Protein AF-A0A1V4E1G9-F1 (afdb_monomer_lite)

pLDDT: mean 79.22, std 21.11, range [25.81, 98.62]

Radius of gyration: 23.22 Å; chains: 1; bounding box: 52×41×74 Å

Sequence (294 aa):
MLVRHRCPFKFAARAEYVEELTGIRYDRAQCGKFITAYPRDDDHLRALAEELDHATAGLPGPRILSDRPYRPGSLVHYRYGAFRGVPHVSNEGVHQARLQDPDGNAVEDLRNPWFSPPPWAELPFPGAPGRPAKAPKAPRQVLLRDRYAVHDAIRHSARGGVYRAVDRQTGDEVIVKEARAHVGSWYTGLDARDGLRAEAAALAGLAGLGPGLVELFDHEDRTFLVETMVPGVTLARWVNERFAALRDFGTDCTSALIRPGRRGSCWGDAAARPHSRRDQPESPPASEAVCTVE

Secondary structure (DSSP, 8-state):
-TTTTT--EEEE-SHHHHHHHT-TTS-TTTTT-SEEE--SSHHHHHHHHHHHHHHHTT---PPPTTSEESSTT-S-EEEE--SS-EEEE-TTS-EEEEEE-TTS-EEE----SS----TTPPPSSSSPPP---------PPEEETTTEEEEEEEEE-SS-EEEEEEETTT--EEEEEEEETTTT--TTS--HHHHHHHHHHHHHHTTTTSPPEEEEEEETTEEEEEEEPPPS--HHHHHHHHHHHHHTTT------S-----PPP-EEEEPPPPP-----PPPPP-----EEE-

Structure (mmCIF, N/CA/C/O backbone):
data_AF-A0A1V4E1G9-F1
#
_entry.id   AF-A0A1V4E1G9-F1
#
loop_
_atom_site.group_PDB
_atom_site.id
_atom_site.type_symbol
_atom_site.label_atom_id
_atom_site.label_alt_id
_atom_site.label_comp_id
_atom_site.label_asym_id
_atom_site.label_entity_id
_atom_site.label_seq_id
_atom_site.pdbx_PDB_ins_code
_atom_site.Cartn_x
_atom_site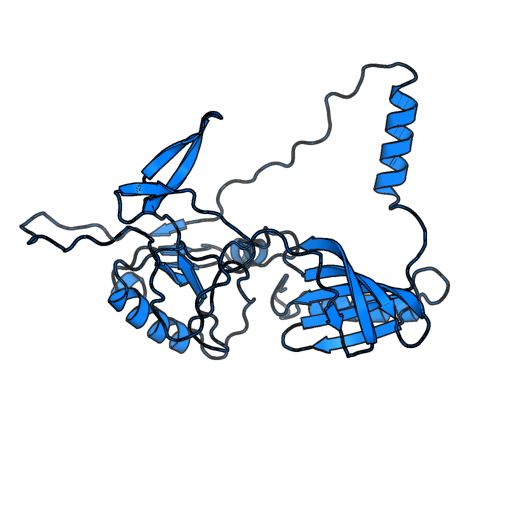.Cartn_y
_atom_site.Cartn_z
_atom_site.occupancy
_atom_site.B_iso_or_equiv
_atom_site.auth_seq_id
_atom_site.auth_comp_id
_atom_site.auth_asym_id
_atom_site.auth_atom_id
_atom_site.pdbx_PDB_model_num
ATOM 1 N N . MET A 1 1 ? 8.353 -14.711 -22.492 1.00 85.31 1 MET A N 1
ATOM 2 C CA . MET A 1 1 ? 8.099 -13.389 -23.100 1.00 85.31 1 MET A CA 1
ATOM 3 C C . MET A 1 1 ? 9.291 -12.445 -22.968 1.00 85.31 1 MET A C 1
ATOM 5 O O . MET A 1 1 ? 9.910 -12.168 -23.982 1.00 85.31 1 MET A O 1
ATOM 9 N N . LEU A 1 2 ? 9.702 -12.053 -21.755 1.00 90.69 2 LEU A N 1
ATOM 10 C CA . LEU A 1 2 ? 10.862 -11.165 -21.526 1.00 90.69 2 LEU A CA 1
ATOM 11 C C . LEU A 1 2 ? 12.152 -11.634 -22.229 1.00 90.69 2 LEU A C 1
ATOM 13 O O . LEU A 1 2 ? 12.828 -10.850 -22.887 1.00 90.69 2 LEU A O 1
ATOM 17 N N . VAL A 1 3 ? 12.426 -12.945 -22.196 1.00 92.25 3 VAL A N 1
ATOM 18 C CA . VAL A 1 3 ? 13.547 -13.568 -22.930 1.00 92.25 3 VAL A CA 1
ATOM 19 C C . VAL A 1 3 ? 13.426 -13.390 -24.451 1.00 92.25 3 VAL A C 1
ATOM 21 O O . VAL A 1 3 ? 14.412 -13.072 -25.109 1.00 92.25 3 VAL A O 1
ATOM 24 N N . ARG A 1 4 ? 12.220 -13.557 -25.017 1.00 92.50 4 ARG A N 1
ATOM 25 C CA . ARG A 1 4 ? 11.955 -13.388 -26.461 1.00 92.50 4 ARG A CA 1
ATOM 26 C C . ARG A 1 4 ? 12.229 -11.948 -26.900 1.00 92.50 4 ARG A C 1
ATOM 28 O O . ARG A 1 4 ? 12.820 -11.743 -27.953 1.00 92.50 4 ARG A O 1
ATOM 35 N N . HIS A 1 5 ? 11.858 -10.985 -26.061 1.00 89.69 5 HIS A N 1
ATOM 36 C CA . HIS A 1 5 ? 12.107 -9.554 -26.262 1.00 89.69 5 HIS A CA 1
ATOM 37 C C . HIS A 1 5 ? 13.548 -9.120 -25.958 1.00 89.69 5 HIS A C 1
ATOM 39 O O . HIS A 1 5 ? 13.906 -7.966 -26.176 1.00 89.69 5 HIS A O 1
ATOM 45 N N . ARG A 1 6 ? 14.406 -10.039 -25.482 1.00 92.69 6 ARG A N 1
ATOM 46 C CA . ARG A 1 6 ? 15.781 -9.748 -25.034 1.00 92.69 6 ARG A CA 1
ATOM 47 C C . ARG A 1 6 ? 15.832 -8.630 -23.985 1.00 92.69 6 ARG A C 1
ATOM 49 O O . ARG A 1 6 ? 16.793 -7.867 -23.929 1.00 92.69 6 ARG A O 1
ATOM 56 N N . CYS A 1 7 ? 14.798 -8.541 -23.155 1.00 89.31 7 CYS A N 1
ATOM 57 C CA . CYS A 1 7 ? 14.733 -7.601 -22.050 1.00 89.31 7 CYS A CA 1
ATOM 58 C C . CYS A 1 7 ? 15.472 -8.199 -20.844 1.00 89.31 7 CYS A C 1
ATOM 60 O O . CYS A 1 7 ? 15.154 -9.331 -20.476 1.00 89.31 7 CYS A O 1
ATOM 62 N N . PRO A 1 8 ? 16.460 -7.514 -20.240 1.00 90.38 8 PRO A N 1
ATOM 63 C CA . PRO A 1 8 ? 17.012 -7.912 -18.951 1.00 90.38 8 PRO A CA 1
ATOM 64 C C . PRO A 1 8 ? 15.928 -7.876 -17.877 1.00 90.38 8 PRO A C 1
ATOM 66 O O . PRO A 1 8 ? 15.085 -6.981 -17.868 1.00 90.38 8 PRO A O 1
ATOM 69 N N . PHE A 1 9 ? 15.958 -8.828 -16.952 1.00 89.94 9 PHE A N 1
ATOM 70 C CA . PHE A 1 9 ? 15.026 -8.851 -15.834 1.00 89.94 9 PHE A CA 1
ATOM 71 C C . PHE A 1 9 ? 15.612 -9.599 -14.641 1.00 89.94 9 PHE A C 1
ATOM 73 O O . PHE A 1 9 ? 16.495 -10.450 -14.785 1.00 89.94 9 PHE A O 1
ATOM 80 N N . LYS A 1 10 ? 15.074 -9.284 -13.467 1.00 88.81 10 LYS A N 1
ATOM 81 C CA . LYS A 1 10 ? 15.276 -10.024 -12.223 1.00 88.81 10 LYS A CA 1
ATOM 82 C C . LYS A 1 10 ? 13.935 -10.556 -11.737 1.00 88.81 10 LYS A C 1
ATOM 84 O O . LYS A 1 10 ? 12.891 -9.967 -12.021 1.00 88.81 10 LYS A O 1
ATOM 89 N N . PHE A 1 11 ? 13.957 -11.665 -11.012 1.00 92.00 11 PHE A N 1
ATOM 90 C CA . PHE A 1 11 ? 12.738 -12.248 -10.462 1.00 92.00 11 PHE A CA 1
ATOM 91 C C . PHE A 1 11 ? 12.999 -13.043 -9.184 1.00 92.00 11 PHE A C 1
ATOM 93 O O . PHE A 1 11 ? 14.121 -13.483 -8.912 1.00 92.00 11 PHE A O 1
ATOM 100 N N . ALA A 1 12 ? 11.937 -13.237 -8.410 1.00 91.06 12 ALA A N 1
ATOM 101 C CA . ALA A 1 12 ? 11.892 -14.150 -7.284 1.00 91.06 12 ALA A CA 1
ATOM 102 C C . ALA A 1 12 ? 11.909 -15.598 -7.795 1.00 91.06 12 ALA A C 1
ATOM 104 O O . ALA A 1 12 ? 10.922 -16.100 -8.327 1.00 91.06 12 ALA A O 1
ATOM 105 N N . ALA A 1 13 ? 13.043 -16.281 -7.634 1.00 90.44 13 ALA A N 1
ATOM 106 C CA . ALA A 1 13 ? 13.240 -17.624 -8.186 1.00 90.44 13 ALA A CA 1
ATOM 107 C C . ALA A 1 13 ? 12.457 -18.734 -7.458 1.00 90.44 13 ALA A C 1
ATOM 109 O O . ALA A 1 13 ? 12.421 -19.868 -7.933 1.00 90.44 13 ALA A O 1
ATOM 110 N N . ARG A 1 14 ? 11.870 -18.437 -6.291 1.00 90.81 14 ARG A N 1
ATOM 111 C CA . ARG A 1 14 ? 11.153 -19.405 -5.455 1.00 90.81 14 ARG A CA 1
ATOM 112 C C . ARG A 1 14 ? 9.897 -18.789 -4.846 1.00 90.81 14 ARG A C 1
ATOM 114 O O . ARG A 1 14 ? 9.870 -17.587 -4.582 1.00 90.81 14 ARG A O 1
ATOM 121 N N . ALA A 1 15 ? 8.892 -19.621 -4.577 1.00 87.94 15 ALA A N 1
ATOM 122 C CA . ALA A 1 15 ? 7.615 -19.184 -4.012 1.00 87.94 15 ALA A CA 1
ATOM 123 C C . ALA A 1 15 ? 7.779 -18.498 -2.646 1.00 87.94 15 ALA A C 1
ATOM 125 O O . ALA A 1 15 ? 7.120 -17.495 -2.386 1.00 87.94 15 ALA A O 1
ATOM 126 N N . GLU A 1 16 ? 8.723 -18.957 -1.820 1.00 89.56 16 GLU A N 1
ATOM 127 C CA . GLU A 1 16 ? 8.974 -18.368 -0.501 1.00 89.56 16 GLU A CA 1
ATOM 128 C C . GLU A 1 16 ? 9.470 -16.912 -0.609 1.00 89.56 16 GLU A C 1
ATOM 130 O O . GLU A 1 16 ? 9.172 -16.083 0.248 1.00 89.56 16 GLU A O 1
ATOM 135 N N . TYR A 1 17 ? 10.179 -16.567 -1.692 1.00 90.31 17 TYR A N 1
ATOM 136 C CA . TYR A 1 17 ? 10.589 -15.185 -1.956 1.00 90.31 17 TYR A CA 1
ATOM 137 C C . TYR A 1 17 ? 9.430 -14.319 -2.442 1.00 90.31 17 TYR A C 1
ATOM 139 O O . TYR A 1 17 ? 9.380 -13.141 -2.106 1.00 90.31 17 TYR A O 1
ATOM 147 N N . VAL A 1 18 ? 8.484 -14.881 -3.196 1.00 89.38 18 VAL A N 1
ATOM 148 C CA . VAL A 1 18 ? 7.259 -14.161 -3.577 1.00 89.38 18 VAL A CA 1
ATOM 149 C C . VAL A 1 18 ? 6.425 -13.849 -2.331 1.00 89.38 18 VAL A C 1
ATOM 151 O O . VAL A 1 18 ? 5.957 -12.722 -2.170 1.00 89.38 18 VAL A O 1
ATOM 154 N N . GLU A 1 19 ? 6.294 -14.807 -1.410 1.00 88.94 19 GLU A N 1
ATOM 155 C CA . GLU A 1 19 ? 5.621 -14.610 -0.119 1.00 88.94 19 GLU A CA 1
ATOM 156 C C . GLU A 1 19 ? 6.305 -13.510 0.712 1.00 88.94 19 GLU A C 1
ATOM 158 O O . GLU A 1 19 ? 5.642 -12.617 1.242 1.00 88.94 19 GLU A O 1
ATOM 163 N N . GLU A 1 20 ? 7.640 -13.507 0.773 1.00 90.75 20 GLU A N 1
ATOM 164 C CA . GLU A 1 20 ? 8.396 -12.457 1.461 1.00 90.75 20 GLU A CA 1
ATOM 165 C C . GLU A 1 20 ? 8.187 -11.077 0.816 1.00 90.75 20 GLU A C 1
ATOM 167 O O . GLU A 1 20 ? 7.859 -10.117 1.518 1.00 90.75 20 GLU A O 1
ATOM 172 N N . LEU A 1 21 ? 8.320 -10.981 -0.512 1.00 91.06 21 LEU A N 1
ATOM 173 C CA . LEU A 1 21 ? 8.180 -9.740 -1.285 1.00 91.06 21 LEU A CA 1
ATOM 174 C C . LEU A 1 21 ? 6.755 -9.180 -1.272 1.00 91.06 21 LEU A C 1
ATOM 176 O O . LEU A 1 21 ? 6.561 -7.997 -1.537 1.00 91.06 21 LEU A O 1
ATOM 180 N N . THR A 1 22 ? 5.757 -10.002 -0.963 1.00 91.69 22 THR A N 1
ATOM 181 C CA . THR A 1 22 ? 4.359 -9.578 -0.803 1.00 91.69 22 THR A CA 1
ATOM 182 C C . THR A 1 22 ? 3.947 -9.473 0.666 1.00 91.69 22 THR A C 1
ATOM 184 O O . THR A 1 22 ? 2.809 -9.115 0.966 1.00 91.69 22 THR A O 1
ATOM 187 N N . GLY A 1 23 ? 4.854 -9.742 1.609 1.00 91.88 23 GLY A N 1
ATOM 188 C CA . GLY A 1 23 ? 4.554 -9.848 3.031 1.00 91.88 23 GLY A CA 1
ATOM 189 C C . GLY A 1 23 ? 4.200 -8.519 3.708 1.00 91.88 23 GLY A C 1
ATOM 190 O O . GLY A 1 23 ? 4.747 -7.458 3.414 1.00 91.88 23 GLY A O 1
ATOM 191 N N . ILE A 1 24 ? 3.343 -8.577 4.736 1.00 92.25 24 ILE A N 1
ATOM 192 C CA . ILE A 1 24 ? 2.852 -7.393 5.475 1.00 92.25 24 ILE A CA 1
ATOM 193 C C . ILE A 1 24 ? 3.951 -6.541 6.140 1.00 92.25 24 ILE A C 1
ATOM 195 O O . ILE A 1 24 ? 3.737 -5.356 6.414 1.00 92.25 24 ILE A O 1
ATOM 199 N N . ARG A 1 25 ? 5.108 -7.148 6.437 1.00 89.19 25 ARG A N 1
ATOM 200 C CA . ARG A 1 25 ? 6.274 -6.509 7.072 1.00 89.19 25 ARG A CA 1
ATOM 201 C C . ARG A 1 25 ? 7.362 -6.123 6.070 1.00 89.19 25 ARG A C 1
ATOM 203 O O . ARG A 1 25 ? 8.361 -5.550 6.497 1.00 89.19 25 ARG A O 1
ATOM 210 N N . TYR A 1 26 ? 7.187 -6.448 4.790 1.00 91.25 26 TYR A N 1
ATOM 211 C CA . TYR A 1 26 ? 8.155 -6.087 3.769 1.00 91.25 26 TYR A CA 1
ATOM 212 C C . TYR A 1 26 ? 8.197 -4.570 3.576 1.00 91.25 26 TYR A C 1
ATOM 214 O O . TYR A 1 26 ? 7.274 -3.845 3.973 1.00 91.25 26 TYR A O 1
ATOM 222 N N . ASP A 1 27 ? 9.284 -4.081 2.982 1.00 90.25 27 ASP A N 1
ATOM 223 C CA . ASP A 1 27 ? 9.395 -2.666 2.668 1.00 90.25 27 ASP A CA 1
ATOM 224 C C . ASP A 1 27 ? 8.243 -2.251 1.745 1.00 90.25 27 ASP A C 1
ATOM 226 O O . ASP A 1 27 ? 8.052 -2.797 0.660 1.00 90.25 27 ASP A O 1
ATOM 230 N N . ARG A 1 28 ? 7.440 -1.276 2.178 1.00 91.81 28 ARG A N 1
ATOM 231 C CA . ARG A 1 28 ? 6.219 -0.895 1.453 1.00 91.81 28 ARG A CA 1
ATOM 232 C C . ARG A 1 28 ? 6.501 -0.245 0.095 1.00 91.81 28 ARG A C 1
ATOM 234 O O . ARG A 1 28 ? 5.587 -0.183 -0.719 1.00 91.81 28 ARG A O 1
ATOM 241 N N . ALA A 1 29 ? 7.715 0.267 -0.127 1.00 88.62 29 ALA A N 1
ATOM 242 C CA . ALA A 1 29 ? 8.138 0.806 -1.414 1.00 88.62 29 ALA A CA 1
ATOM 243 C C . ALA A 1 29 ? 8.686 -0.289 -2.340 1.00 88.62 29 ALA A C 1
ATOM 245 O O . ALA A 1 29 ? 8.965 0.011 -3.498 1.00 88.62 29 ALA A O 1
ATOM 246 N N . GLN A 1 30 ? 8.858 -1.524 -1.863 1.00 88.44 30 GLN A N 1
ATOM 247 C CA . GLN A 1 30 ? 9.290 -2.683 -2.651 1.00 88.44 30 GLN A CA 1
ATOM 248 C C . GLN A 1 30 ? 8.268 -3.831 -2.670 1.00 88.44 30 GLN A C 1
ATOM 250 O O . GLN A 1 30 ? 8.440 -4.793 -3.411 1.00 88.44 30 GLN A O 1
ATOM 255 N N . CYS A 1 31 ? 7.214 -3.747 -1.858 1.00 91.94 31 CYS A N 1
ATOM 256 C CA . CYS A 1 31 ? 6.191 -4.779 -1.766 1.00 91.94 31 CYS A CA 1
ATOM 257 C C . CYS A 1 31 ? 5.485 -4.996 -3.113 1.00 91.94 31 CYS A C 1
ATOM 259 O O . CYS A 1 31 ? 5.055 -4.029 -3.744 1.00 91.94 31 CYS A O 1
ATOM 261 N N . GLY A 1 32 ? 5.351 -6.259 -3.520 1.00 90.88 32 GLY A N 1
ATOM 262 C CA . GLY A 1 32 ? 4.690 -6.671 -4.762 1.00 90.88 32 GLY A CA 1
ATOM 263 C C . GLY A 1 32 ? 5.625 -6.856 -5.958 1.00 90.88 32 GLY A C 1
ATOM 264 O O . GLY A 1 32 ? 5.237 -7.495 -6.928 1.00 90.88 32 GLY A O 1
ATOM 265 N N . LYS A 1 33 ? 6.872 -6.382 -5.871 1.00 91.62 33 LYS A N 1
ATOM 266 C CA . LYS A 1 33 ? 7.856 -6.427 -6.961 1.00 91.62 33 LYS A CA 1
ATOM 267 C C . LYS A 1 33 ? 8.541 -7.788 -7.022 1.00 91.62 33 LYS A C 1
ATOM 269 O O . LYS A 1 33 ? 9.658 -7.931 -6.533 1.00 91.62 33 LYS A O 1
ATOM 274 N N . PHE A 1 34 ? 7.882 -8.814 -7.552 1.00 89.81 34 PHE A N 1
ATOM 275 C CA . PHE A 1 34 ? 8.483 -10.154 -7.647 1.00 89.81 34 PHE A CA 1
ATOM 276 C C . PHE A 1 34 ? 9.121 -10.447 -9.010 1.00 89.81 34 PHE A C 1
ATOM 278 O O . PHE A 1 34 ? 9.946 -11.355 -9.109 1.00 89.81 34 PHE A O 1
ATOM 285 N N . ILE A 1 35 ? 8.801 -9.663 -10.040 1.00 92.56 35 ILE A N 1
ATOM 286 C CA . ILE A 1 35 ? 9.514 -9.603 -11.318 1.00 92.56 35 ILE A CA 1
ATOM 287 C C . ILE A 1 35 ? 9.843 -8.129 -11.571 1.00 92.56 35 ILE A C 1
ATOM 289 O O . ILE A 1 35 ? 9.105 -7.242 -11.167 1.00 92.56 35 ILE A O 1
ATOM 293 N N . THR A 1 36 ? 10.986 -7.843 -12.184 1.00 91.44 36 THR A N 1
ATOM 294 C CA . THR A 1 36 ? 11.303 -6.496 -12.667 1.00 91.44 36 THR A CA 1
ATOM 295 C C . THR A 1 36 ? 12.056 -6.602 -13.980 1.00 91.44 36 THR A C 1
ATOM 297 O O . THR A 1 36 ? 13.116 -7.226 -14.022 1.00 91.44 36 THR A O 1
ATOM 300 N N . ALA A 1 37 ? 11.525 -6.001 -15.037 1.00 91.44 37 ALA A N 1
ATOM 301 C CA . ALA A 1 37 ? 12.103 -5.952 -16.369 1.00 91.44 37 ALA A CA 1
ATOM 302 C C . ALA A 1 37 ? 12.642 -4.553 -16.695 1.00 91.44 37 ALA A C 1
ATOM 304 O O . ALA A 1 37 ? 12.117 -3.536 -16.242 1.00 91.44 37 ALA A O 1
ATOM 305 N N . TYR A 1 38 ? 13.696 -4.518 -17.504 1.00 89.88 38 TYR A N 1
ATOM 306 C CA . TYR A 1 38 ? 14.473 -3.324 -17.823 1.00 89.88 38 TYR A CA 1
ATOM 307 C C . TYR A 1 38 ? 14.444 -3.072 -19.337 1.00 89.88 38 TYR A C 1
ATOM 309 O O . TYR A 1 38 ? 15.402 -3.426 -20.035 1.00 89.88 38 TYR A O 1
ATOM 317 N N . PRO A 1 39 ? 13.336 -2.533 -19.882 1.00 90.44 39 PRO A N 1
ATOM 318 C CA . PRO A 1 39 ? 13.272 -2.156 -21.287 1.00 90.44 39 PRO A CA 1
ATOM 319 C C . PRO A 1 39 ? 14.364 -1.139 -21.628 1.00 90.44 39 PRO A C 1
ATOM 321 O O . PRO A 1 39 ? 14.892 -0.431 -20.774 1.00 90.44 39 PRO A O 1
ATOM 324 N N . ARG A 1 40 ? 14.728 -1.110 -22.908 1.00 86.38 40 ARG A N 1
ATOM 325 C CA . ARG A 1 40 ? 15.872 -0.333 -23.411 1.00 86.38 40 ARG A CA 1
ATOM 326 C C . ARG A 1 40 ? 15.483 1.088 -23.837 1.00 86.38 40 ARG A C 1
ATOM 328 O O . ARG A 1 40 ? 16.343 1.950 -23.899 1.00 86.38 40 ARG A O 1
ATOM 335 N N . ASP A 1 41 ? 14.212 1.275 -24.176 1.00 86.25 41 ASP A N 1
ATOM 336 C CA . ASP A 1 41 ? 13.603 2.497 -24.689 1.00 86.25 41 ASP A CA 1
ATOM 337 C C . ASP A 1 41 ? 12.082 2.438 -24.431 1.00 86.25 41 ASP A C 1
ATOM 339 O O . ASP A 1 41 ? 11.545 1.396 -24.023 1.00 86.25 41 ASP A O 1
ATOM 343 N N . ASP A 1 42 ? 11.391 3.555 -24.656 1.00 88.00 42 ASP A N 1
ATOM 344 C CA . ASP A 1 42 ? 9.951 3.681 -24.414 1.00 88.00 42 ASP A CA 1
ATOM 345 C C . ASP A 1 42 ? 9.099 2.798 -25.338 1.00 88.00 42 ASP A C 1
ATOM 347 O O . ASP A 1 42 ? 8.047 2.312 -24.926 1.00 88.00 42 ASP A O 1
ATOM 351 N N . ASP A 1 43 ? 9.536 2.534 -26.570 1.00 90.19 43 ASP A N 1
ATOM 352 C CA . ASP A 1 43 ? 8.801 1.657 -27.490 1.00 90.19 43 ASP A CA 1
ATOM 353 C C . ASP A 1 43 ? 8.846 0.198 -27.021 1.00 90.19 43 ASP A C 1
ATOM 355 O O . ASP A 1 43 ? 7.829 -0.501 -27.003 1.00 90.19 43 ASP A O 1
ATOM 359 N N . HIS A 1 44 ? 10.014 -0.253 -26.564 1.00 91.38 44 HIS A N 1
ATOM 360 C CA . HIS A 1 44 ? 10.205 -1.566 -25.965 1.00 91.38 44 HIS A CA 1
ATOM 361 C C . HIS A 1 44 ? 9.408 -1.698 -24.663 1.00 91.38 44 HIS A C 1
ATOM 363 O O . HIS A 1 44 ? 8.803 -2.743 -24.422 1.00 91.38 44 HIS A O 1
ATOM 369 N N . LEU A 1 45 ? 9.363 -0.642 -23.847 1.00 91.88 45 LEU A N 1
ATOM 370 C CA . LEU A 1 45 ? 8.510 -0.579 -22.663 1.00 91.88 45 LEU A CA 1
ATOM 371 C C . LEU A 1 45 ? 7.030 -0.745 -23.030 1.00 91.88 45 LEU A C 1
ATOM 373 O O . LEU A 1 45 ? 6.356 -1.567 -22.412 1.00 91.88 45 LEU A O 1
ATOM 377 N N . ARG A 1 46 ? 6.521 0.007 -24.017 1.00 91.56 46 ARG A N 1
ATOM 378 C CA . ARG A 1 46 ? 5.106 -0.051 -24.421 1.00 91.56 46 ARG A CA 1
ATOM 379 C C . ARG A 1 46 ? 4.715 -1.443 -24.909 1.00 91.56 46 ARG A C 1
ATOM 381 O O . ARG A 1 46 ? 3.716 -1.979 -24.436 1.00 91.56 46 ARG A O 1
ATOM 388 N N . ALA A 1 47 ? 5.535 -2.044 -25.772 1.00 92.69 47 ALA A N 1
ATOM 389 C CA . ALA A 1 47 ? 5.304 -3.397 -26.277 1.00 92.69 47 ALA A CA 1
ATOM 390 C C . ALA A 1 47 ? 5.304 -4.445 -25.149 1.00 92.69 47 ALA A C 1
ATOM 392 O O . ALA A 1 47 ? 4.424 -5.303 -25.085 1.00 92.69 47 ALA A O 1
ATOM 393 N N . LEU A 1 48 ? 6.265 -4.362 -24.221 1.00 94.81 48 LEU A N 1
ATOM 394 C CA . LEU A 1 48 ? 6.326 -5.279 -23.083 1.00 94.81 48 LEU A CA 1
ATOM 395 C C . LEU A 1 48 ? 5.155 -5.103 -22.121 1.00 94.81 48 LEU A C 1
ATOM 397 O O . LEU A 1 48 ? 4.628 -6.103 -21.641 1.00 94.81 48 LEU A O 1
ATOM 401 N N . ALA A 1 49 ? 4.776 -3.861 -21.819 1.00 94.25 49 ALA A N 1
ATOM 402 C CA . ALA A 1 49 ? 3.695 -3.577 -20.888 1.00 94.25 49 ALA A CA 1
ATOM 403 C C . ALA A 1 49 ? 2.360 -4.125 -21.403 1.00 94.25 49 ALA A C 1
ATOM 405 O O . ALA A 1 49 ? 1.635 -4.753 -20.638 1.00 94.25 49 ALA A O 1
ATOM 406 N N . GLU A 1 50 ? 2.080 -3.965 -22.698 1.00 94.69 50 GLU A N 1
ATOM 407 C CA . GLU A 1 50 ? 0.882 -4.515 -23.336 1.00 94.69 50 GLU A CA 1
ATOM 408 C C . GLU A 1 50 ? 0.855 -6.052 -23.288 1.00 94.69 50 GLU A C 1
ATOM 410 O O . GLU A 1 50 ? -0.133 -6.642 -22.843 1.00 94.69 50 GLU A O 1
ATOM 415 N N . GLU A 1 51 ? 1.945 -6.721 -23.679 1.00 96.00 51 GLU A N 1
ATOM 416 C CA . GLU A 1 51 ? 1.983 -8.187 -23.648 1.00 96.00 51 GLU A CA 1
ATOM 417 C C . GLU A 1 51 ? 1.935 -8.743 -22.210 1.00 96.00 51 GLU A C 1
ATOM 419 O O . GLU A 1 51 ? 1.302 -9.775 -21.971 1.00 96.00 51 GLU A O 1
ATOM 424 N N . LEU A 1 52 ? 2.574 -8.072 -21.240 1.00 95.00 52 LEU A N 1
ATOM 425 C CA . LEU A 1 52 ? 2.553 -8.484 -19.828 1.00 95.00 52 LEU A CA 1
ATOM 426 C C . LEU A 1 52 ? 1.156 -8.305 -19.239 1.00 95.00 52 LEU A C 1
ATOM 428 O O . LEU A 1 52 ? 0.685 -9.170 -18.502 1.00 95.00 52 LEU A O 1
ATOM 432 N N . ASP A 1 53 ? 0.486 -7.207 -19.574 1.00 95.12 53 ASP A N 1
ATOM 433 C CA . ASP A 1 53 ? -0.864 -6.912 -19.113 1.00 95.12 53 ASP A CA 1
ATOM 434 C C . ASP A 1 53 ? -1.856 -7.949 -19.642 1.00 95.12 53 ASP A C 1
ATOM 436 O O . ASP A 1 53 ? -2.661 -8.479 -18.877 1.00 95.12 53 ASP A O 1
ATOM 440 N N . HIS A 1 54 ? -1.726 -8.340 -20.912 1.00 95.94 54 HIS A N 1
ATOM 441 C CA . HIS A 1 54 ? -2.521 -9.429 -21.468 1.00 95.94 54 HIS A CA 1
ATOM 442 C C . HIS A 1 54 ? -2.220 -10.774 -20.788 1.00 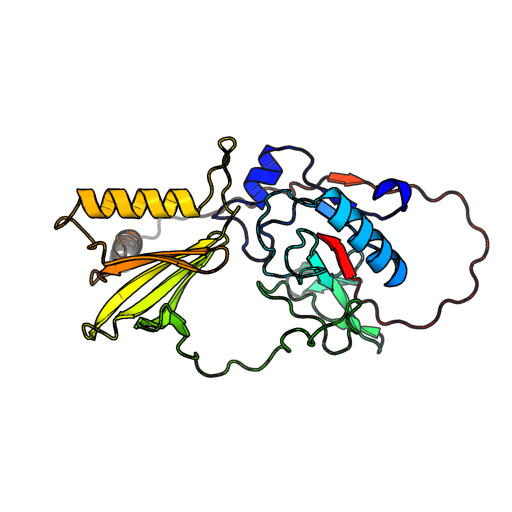95.94 54 HIS A C 1
ATOM 444 O O . HIS A 1 54 ? -3.139 -11.509 -20.433 1.00 95.94 54 HIS A O 1
ATOM 450 N N . ALA A 1 55 ? -0.941 -11.090 -20.562 1.00 95.38 55 ALA A N 1
ATOM 451 C CA . ALA A 1 55 ? -0.525 -12.345 -19.935 1.00 95.38 55 ALA A CA 1
ATOM 452 C C . ALA A 1 55 ? -0.924 -12.460 -18.452 1.00 95.38 55 ALA A C 1
ATOM 454 O O . ALA A 1 55 ? -1.010 -13.569 -17.927 1.00 95.38 55 ALA A O 1
ATOM 455 N N . THR A 1 56 ? -1.143 -11.330 -17.777 1.00 94.06 56 THR A N 1
ATOM 456 C CA . THR A 1 56 ? -1.507 -11.265 -16.352 1.00 94.06 56 THR A CA 1
ATOM 457 C C . THR A 1 56 ? -2.978 -10.922 -16.118 1.00 94.06 56 THR A C 1
ATOM 459 O O . THR A 1 56 ? -3.420 -10.842 -14.971 1.00 94.06 56 THR A O 1
ATOM 462 N N . ALA A 1 57 ? -3.759 -10.762 -17.188 1.00 94.06 57 ALA A N 1
ATOM 463 C CA . ALA A 1 57 ? -5.168 -10.417 -17.110 1.00 94.06 57 ALA A CA 1
ATOM 464 C C . ALA A 1 57 ? -5.958 -11.431 -16.262 1.00 94.06 57 ALA A C 1
ATOM 466 O O . ALA A 1 57 ? -5.888 -12.642 -16.468 1.00 94.06 57 ALA A O 1
ATOM 467 N N . GLY A 1 58 ? -6.734 -10.918 -15.304 1.00 90.94 58 GLY A N 1
ATOM 468 C CA . GLY A 1 58 ? -7.567 -11.725 -14.407 1.00 90.94 58 GLY A CA 1
ATOM 469 C C . GLY A 1 58 ? -6.825 -12.366 -13.230 1.00 90.94 58 GLY A C 1
ATOM 470 O O . GLY A 1 58 ? -7.475 -12.962 -12.372 1.00 90.94 58 GLY A O 1
ATOM 471 N N . LEU A 1 59 ? -5.499 -12.232 -13.147 1.00 91.88 59 LEU A N 1
ATOM 472 C CA . LEU A 1 59 ? -4.755 -12.676 -11.974 1.00 91.88 59 LEU A CA 1
ATOM 473 C C . LEU A 1 59 ? -4.904 -11.672 -10.815 1.00 91.88 59 LEU A C 1
ATOM 475 O O . LEU A 1 59 ? -4.989 -10.464 -11.046 1.00 91.88 59 LEU A O 1
ATOM 479 N N . PRO A 1 60 ? -4.917 -12.149 -9.559 1.00 89.69 60 PRO A N 1
ATOM 480 C CA . PRO A 1 60 ? -4.840 -11.287 -8.388 1.00 89.69 60 PRO A CA 1
ATOM 481 C C . PRO A 1 60 ? -3.398 -10.831 -8.133 1.00 89.69 60 PRO A C 1
ATOM 483 O O . PRO A 1 60 ? -2.453 -11.601 -8.308 1.00 89.69 60 PRO A O 1
ATOM 486 N N . GLY A 1 61 ? -3.218 -9.606 -7.642 1.00 90.25 61 GLY A N 1
ATOM 487 C CA . GLY A 1 61 ? -1.895 -9.107 -7.270 1.00 90.25 61 GLY A CA 1
ATOM 488 C C . GLY A 1 61 ? -1.946 -7.783 -6.508 1.00 90.25 61 GLY A C 1
ATOM 489 O O . GLY A 1 61 ? -2.901 -7.019 -6.662 1.00 90.25 61 GLY A O 1
ATOM 490 N N . PRO A 1 62 ? -0.959 -7.511 -5.636 1.00 91.94 62 PRO A N 1
ATOM 491 C CA . PRO A 1 62 ? -0.947 -6.289 -4.845 1.00 91.94 62 PRO A CA 1
ATOM 492 C C . PRO A 1 62 ? -0.640 -5.077 -5.722 1.00 91.94 62 PRO A C 1
ATOM 494 O O . PRO A 1 62 ? 0.184 -5.134 -6.632 1.00 91.94 62 PRO A O 1
ATOM 497 N N . ARG A 1 63 ? -1.236 -3.934 -5.382 1.00 91.25 63 ARG A N 1
ATOM 498 C CA . ARG A 1 63 ? -0.840 -2.651 -5.965 1.00 91.25 63 ARG A CA 1
ATOM 499 C C . ARG A 1 63 ? 0.569 -2.271 -5.504 1.00 91.25 63 ARG A C 1
ATOM 501 O O . ARG A 1 63 ? 0.826 -2.185 -4.298 1.00 91.25 63 ARG A O 1
ATOM 508 N N . ILE A 1 64 ? 1.446 -1.940 -6.450 1.00 92.50 64 ILE A N 1
ATOM 509 C CA . ILE A 1 64 ? 2.809 -1.485 -6.156 1.00 92.50 64 ILE A CA 1
ATOM 510 C C . ILE A 1 64 ? 2.769 0.018 -5.870 1.00 92.50 64 ILE A C 1
ATOM 512 O O . ILE A 1 64 ? 2.374 0.824 -6.708 1.00 92.50 64 ILE A O 1
ATOM 516 N N . LEU A 1 65 ? 3.114 0.417 -4.642 1.00 91.75 65 LEU A N 1
ATOM 517 C CA . LEU A 1 65 ? 2.927 1.807 -4.207 1.00 91.75 65 LEU A CA 1
ATOM 518 C C . LEU A 1 65 ? 3.864 2.795 -4.902 1.00 91.75 65 LEU A C 1
ATOM 520 O O . LEU A 1 65 ? 3.452 3.907 -5.228 1.00 91.75 65 LEU A O 1
ATOM 524 N N . SER A 1 66 ? 5.124 2.403 -5.053 1.00 89.19 66 SER A N 1
ATOM 525 C CA . SER A 1 66 ? 6.209 3.215 -5.610 1.00 89.19 66 SER A CA 1
ATOM 526 C C . SER A 1 66 ? 6.114 3.400 -7.123 1.00 89.19 66 SER A C 1
ATOM 528 O O . SER A 1 66 ? 6.827 4.231 -7.684 1.00 89.19 66 SER A O 1
ATOM 530 N N . ASP A 1 67 ? 5.198 2.682 -7.765 1.00 91.31 67 ASP A N 1
ATOM 531 C CA . ASP A 1 67 ? 5.119 2.558 -9.207 1.00 91.31 67 ASP A CA 1
ATOM 532 C C . ASP A 1 67 ? 3.729 2.967 -9.695 1.00 91.31 67 ASP A C 1
ATOM 534 O O . ASP A 1 67 ? 2.756 3.078 -8.936 1.00 91.31 67 ASP A O 1
ATOM 538 N N . ARG A 1 68 ? 3.634 3.252 -10.987 1.00 91.44 68 ARG A N 1
ATOM 539 C CA . ARG A 1 68 ? 2.389 3.624 -11.645 1.00 91.44 68 ARG A CA 1
ATOM 540 C C . ARG A 1 68 ? 1.865 2.437 -12.447 1.00 91.44 68 ARG A C 1
ATOM 542 O O . ARG A 1 68 ? 2.635 1.866 -13.207 1.00 91.44 68 ARG A O 1
ATOM 549 N N . PRO A 1 69 ? 0.578 2.072 -12.336 1.00 92.12 69 PRO A N 1
ATOM 550 C CA . PRO A 1 69 ? 0.021 1.031 -13.192 1.00 92.12 69 PRO A CA 1
ATOM 551 C C . PRO A 1 69 ? 0.059 1.471 -14.663 1.00 92.12 69 PRO A C 1
ATOM 553 O O . PRO A 1 69 ? -0.221 2.637 -14.964 1.00 92.12 69 PRO A O 1
ATOM 556 N N . TYR A 1 70 ? 0.366 0.538 -15.567 1.00 91.56 70 TYR A N 1
ATOM 557 C CA . TYR A 1 70 ? 0.323 0.738 -17.022 1.00 91.56 70 TYR A CA 1
ATOM 558 C C . TYR A 1 70 ? -1.042 1.287 -17.466 1.00 91.56 70 TYR A C 1
ATOM 560 O O . TYR A 1 70 ? -1.125 2.269 -18.204 1.00 91.56 70 TYR A O 1
ATOM 568 N N . ARG A 1 71 ? -2.118 0.697 -16.935 1.00 90.19 71 ARG A N 1
ATOM 569 C CA . ARG A 1 71 ? -3.504 1.150 -17.098 1.00 90.19 71 ARG A CA 1
ATOM 570 C C . ARG A 1 71 ? -4.350 0.769 -15.875 1.00 90.19 71 ARG A C 1
ATOM 572 O O . ARG A 1 71 ? -3.924 -0.086 -15.096 1.00 90.19 71 ARG A O 1
ATOM 579 N N . PRO A 1 72 ? -5.537 1.372 -15.671 1.00 90.12 72 PRO A N 1
ATOM 580 C CA . PRO A 1 72 ? -6.420 0.996 -14.567 1.00 90.12 72 PRO A CA 1
ATOM 581 C C . PRO A 1 72 ? -6.702 -0.513 -14.548 1.00 90.12 72 PRO A C 1
ATOM 583 O O . PRO A 1 72 ? -7.086 -1.081 -15.566 1.00 90.12 72 PRO A O 1
ATOM 586 N N . GLY A 1 73 ? -6.495 -1.151 -13.393 1.00 89.12 73 GLY A N 1
ATOM 587 C CA . GLY A 1 73 ? -6.687 -2.595 -13.206 1.00 89.12 73 GLY A CA 1
ATOM 588 C C . GLY A 1 73 ? -5.532 -3.491 -13.675 1.00 89.12 73 GLY A C 1
ATOM 589 O O . GLY A 1 73 ? -5.612 -4.698 -13.476 1.00 89.12 73 GLY A O 1
ATOM 590 N N . SER A 1 74 ? -4.467 -2.936 -14.262 1.00 92.88 74 SER A N 1
ATOM 591 C CA . SER A 1 74 ? -3.285 -3.712 -14.656 1.00 92.88 74 SER A CA 1
ATOM 592 C C . SER A 1 74 ? -2.462 -4.157 -13.446 1.00 92.88 74 SER A C 1
ATOM 594 O O . SER A 1 74 ? -2.258 -3.375 -12.514 1.00 92.88 74 SER A O 1
ATOM 596 N N . LEU A 1 75 ? -1.925 -5.380 -13.495 1.00 93.38 75 LEU A N 1
ATOM 597 C CA . LEU A 1 75 ? -0.866 -5.819 -12.579 1.00 93.38 75 LEU A CA 1
ATOM 598 C C . LEU A 1 75 ? 0.514 -5.305 -12.990 1.00 93.38 75 LEU A C 1
ATOM 600 O O . LEU A 1 75 ? 1.431 -5.315 -12.176 1.00 93.38 75 LEU A O 1
ATOM 604 N N . VAL A 1 76 ? 0.646 -4.817 -14.221 1.00 95.12 76 VAL A N 1
ATOM 605 C CA . VAL A 1 76 ? 1.891 -4.277 -14.749 1.00 95.12 76 VAL A CA 1
ATOM 606 C C . VAL A 1 76 ? 2.058 -2.854 -14.257 1.00 95.12 76 VAL A C 1
ATOM 608 O O . VAL A 1 76 ? 1.238 -1.976 -14.554 1.00 95.12 76 VAL A O 1
ATOM 611 N N . HIS A 1 77 ? 3.134 -2.616 -13.519 1.00 94.12 77 HIS A N 1
ATOM 612 C CA . HIS A 1 77 ? 3.478 -1.284 -13.053 1.00 94.12 77 HIS A CA 1
ATOM 613 C C . HIS A 1 77 ? 4.788 -0.817 -13.670 1.00 94.12 77 HIS A C 1
ATOM 615 O O . HIS A 1 77 ? 5.579 -1.611 -14.172 1.00 94.12 77 HIS A O 1
ATOM 621 N N . TYR A 1 78 ? 5.001 0.494 -13.661 1.00 92.75 78 TYR A N 1
ATOM 622 C CA . TYR A 1 78 ? 6.246 1.083 -14.098 1.00 92.75 78 TYR A CA 1
ATOM 623 C C . TYR A 1 78 ? 6.718 2.213 -13.189 1.00 92.75 78 TYR A C 1
ATOM 625 O O . TYR A 1 78 ? 5.931 2.979 -12.619 1.00 92.75 78 TYR A O 1
ATOM 633 N N . ARG A 1 79 ? 8.036 2.366 -13.124 1.00 90.50 79 ARG A N 1
ATOM 634 C CA . ARG A 1 79 ? 8.717 3.490 -12.475 1.00 90.50 79 ARG A CA 1
ATOM 635 C C . ARG A 1 79 ? 9.960 3.881 -13.247 1.00 90.50 79 ARG A C 1
ATOM 637 O O . ARG A 1 79 ? 10.469 3.099 -14.036 1.00 90.50 79 ARG A O 1
ATOM 644 N N . TYR A 1 80 ? 10.485 5.061 -12.957 1.00 86.12 80 TYR A N 1
ATOM 645 C CA . TYR A 1 80 ? 11.839 5.421 -13.362 1.00 86.12 80 TYR A CA 1
ATOM 646 C C . TYR A 1 80 ? 12.798 4.989 -12.262 1.00 86.12 80 TYR A C 1
ATOM 648 O O . TYR A 1 80 ? 12.536 5.224 -11.082 1.00 86.12 80 TYR A O 1
ATOM 656 N N . GLY A 1 81 ? 13.891 4.340 -12.634 1.00 78.50 81 GLY A N 1
ATOM 657 C CA . GLY A 1 81 ? 14.882 3.867 -11.682 1.00 78.50 81 GLY A CA 1
ATOM 658 C C . GLY A 1 81 ? 16.185 3.496 -12.368 1.00 78.50 81 GLY A C 1
ATOM 659 O O . GLY A 1 81 ? 16.239 3.250 -13.569 1.00 78.50 81 GLY A O 1
ATOM 660 N N . ALA A 1 82 ? 17.258 3.444 -11.591 1.00 68.62 82 ALA A N 1
ATOM 661 C CA . ALA A 1 82 ? 18.563 3.098 -12.125 1.00 68.62 82 ALA A CA 1
ATOM 662 C C . ALA A 1 82 ? 18.776 1.572 -12.100 1.00 68.62 82 ALA A C 1
ATOM 664 O O . ALA A 1 82 ? 18.770 0.962 -11.029 1.00 68.62 82 ALA A O 1
ATOM 665 N N . PHE A 1 83 ? 18.994 0.947 -13.265 1.00 61.75 83 PHE A N 1
ATOM 666 C CA . PHE A 1 83 ? 19.425 -0.462 -13.355 1.00 61.75 83 PHE A CA 1
ATOM 667 C C . PHE A 1 83 ? 20.949 -0.591 -13.377 1.00 61.75 83 PHE A C 1
ATOM 669 O O . PHE A 1 83 ? 21.537 -1.269 -12.539 1.00 61.75 83 PHE A O 1
ATOM 676 N N . ARG A 1 84 ? 21.587 0.125 -14.309 1.00 55.03 84 ARG A N 1
ATOM 677 C CA . ARG A 1 84 ? 23.039 0.331 -14.399 1.00 55.03 84 ARG A CA 1
ATOM 678 C C . ARG A 1 84 ? 23.370 1.794 -14.108 1.00 55.03 84 ARG A C 1
ATOM 680 O O . ARG A 1 84 ? 24.047 2.437 -14.897 1.00 55.03 84 ARG A O 1
ATOM 687 N N . GLY A 1 85 ? 22.815 2.342 -13.026 1.00 56.06 85 GLY A N 1
ATOM 688 C CA . GLY A 1 85 ? 23.093 3.734 -12.665 1.00 56.06 85 GLY A CA 1
ATOM 689 C C . GLY A 1 85 ? 24.583 3.982 -12.489 1.00 56.06 85 GLY A C 1
ATOM 690 O O . GLY A 1 85 ? 25.342 3.044 -12.231 1.00 56.06 85 GLY A O 1
ATOM 691 N N . VAL A 1 86 ? 24.988 5.247 -12.577 1.00 54.22 86 VAL A N 1
ATOM 692 C CA . VAL A 1 86 ? 26.373 5.651 -12.311 1.00 54.22 86 VAL A CA 1
ATOM 693 C C . VAL A 1 86 ? 26.743 5.159 -10.907 1.00 54.22 86 VAL A C 1
ATOM 695 O O . VAL A 1 86 ? 26.082 5.572 -9.947 1.00 54.22 86 VAL A O 1
ATOM 698 N N . PRO A 1 87 ? 27.737 4.257 -10.758 1.00 55.03 87 PRO A N 1
ATOM 699 C CA . PRO A 1 87 ? 28.160 3.789 -9.450 1.00 55.03 87 PRO A CA 1
ATOM 700 C C . PRO A 1 87 ? 28.692 4.983 -8.669 1.00 55.03 87 PRO A C 1
ATOM 702 O O . PRO A 1 87 ? 29.755 5.516 -8.978 1.00 55.03 87 PRO A O 1
ATOM 705 N N . HIS A 1 88 ? 27.945 5.419 -7.665 1.00 60.44 88 HIS A N 1
ATOM 706 C CA . HIS A 1 88 ? 28.370 6.490 -6.784 1.00 60.44 88 HIS A CA 1
ATOM 707 C C . HIS A 1 88 ? 28.551 5.930 -5.383 1.00 60.44 88 HIS A C 1
ATOM 709 O O . HIS A 1 88 ? 27.674 5.240 -4.863 1.00 60.44 88 HIS A O 1
ATOM 715 N N . VAL A 1 89 ? 29.700 6.215 -4.782 1.00 64.50 89 VAL A N 1
ATOM 716 C CA . VAL A 1 89 ? 29.958 5.913 -3.379 1.00 64.50 89 VAL A CA 1
ATOM 717 C C . VAL A 1 89 ? 29.601 7.169 -2.602 1.00 64.50 89 VAL A C 1
ATOM 719 O O . VAL A 1 89 ? 30.227 8.208 -2.795 1.00 64.50 89 VAL A O 1
ATOM 722 N N . SER A 1 90 ? 28.564 7.100 -1.767 1.00 62.66 90 SER A N 1
ATOM 723 C CA . SER A 1 90 ? 28.237 8.211 -0.871 1.00 62.66 90 SER A CA 1
ATOM 724 C C . SER A 1 90 ? 29.400 8.487 0.090 1.00 62.66 90 SER A C 1
ATOM 726 O O . SER A 1 90 ? 30.262 7.634 0.302 1.00 62.66 90 SER A O 1
ATOM 728 N N . ASN A 1 91 ? 29.386 9.640 0.762 1.00 67.69 91 ASN A N 1
ATOM 729 C CA . ASN A 1 91 ? 30.365 9.964 1.811 1.00 67.69 91 ASN A CA 1
ATOM 730 C C . ASN A 1 91 ? 30.367 8.953 2.984 1.00 67.69 91 ASN A C 1
ATOM 732 O O . ASN A 1 91 ? 31.269 8.974 3.813 1.00 67.69 91 ASN A O 1
ATOM 736 N N . GLU A 1 92 ? 29.374 8.060 3.043 1.00 64.75 92 GLU A N 1
ATOM 737 C CA . GLU A 1 92 ? 29.231 6.973 4.020 1.00 64.75 92 GLU A CA 1
ATOM 738 C C . GLU A 1 92 ? 29.696 5.608 3.468 1.00 64.75 92 GLU A C 1
ATOM 740 O O . GLU A 1 92 ? 29.491 4.575 4.104 1.00 64.75 92 GLU A O 1
ATOM 745 N N . GLY A 1 93 ? 30.289 5.567 2.270 1.00 52.69 93 GLY A N 1
ATOM 746 C CA . GLY A 1 93 ? 30.762 4.331 1.643 1.00 52.69 93 GLY A CA 1
ATOM 747 C C . GLY A 1 93 ? 29.661 3.482 0.994 1.00 52.69 93 GLY A C 1
ATOM 748 O O . GLY A 1 93 ? 29.901 2.322 0.659 1.00 52.69 93 GLY A O 1
ATOM 749 N N . VAL A 1 94 ? 28.446 4.016 0.816 1.00 57.47 94 VAL A N 1
ATOM 750 C CA . VAL A 1 94 ? 27.315 3.263 0.251 1.00 57.47 94 VAL A CA 1
ATOM 751 C C . VAL A 1 94 ? 27.311 3.384 -1.270 1.00 57.47 94 VAL A C 1
ATOM 753 O O . VAL A 1 94 ? 27.180 4.484 -1.803 1.00 57.47 94 VAL A O 1
ATOM 756 N N . HIS A 1 95 ? 27.396 2.248 -1.968 1.00 56.88 95 HIS A N 1
ATOM 757 C CA . HIS A 1 95 ? 27.191 2.185 -3.415 1.00 56.88 95 HIS A CA 1
ATOM 758 C C . HIS A 1 95 ? 25.715 2.426 -3.753 1.00 56.88 95 HIS A C 1
ATOM 760 O O . HIS A 1 95 ? 24.844 1.638 -3.379 1.00 56.88 95 HIS A O 1
ATOM 766 N N . GLN A 1 96 ? 25.438 3.506 -4.475 1.00 64.69 96 GLN A N 1
ATOM 767 C CA . GLN A 1 96 ? 24.103 3.870 -4.937 1.00 64.69 96 GLN A CA 1
ATOM 768 C C . GLN A 1 96 ? 24.103 4.006 -6.456 1.00 64.69 96 GLN A C 1
ATOM 770 O O . GLN A 1 96 ? 24.989 4.632 -7.036 1.00 64.69 96 GLN A O 1
ATOM 775 N N . ALA A 1 97 ? 23.088 3.426 -7.093 1.00 65.56 97 ALA A N 1
ATOM 776 C CA . ALA A 1 97 ? 22.810 3.663 -8.499 1.00 65.56 97 ALA A CA 1
ATOM 777 C C . ALA A 1 97 ? 22.066 5.001 -8.617 1.00 65.56 97 ALA A C 1
ATOM 779 O O . ALA A 1 97 ? 20.993 5.164 -8.033 1.00 65.56 97 ALA A O 1
ATOM 780 N N . ARG A 1 98 ? 22.660 5.961 -9.328 1.00 76.75 98 ARG A N 1
ATOM 781 C CA . ARG A 1 98 ? 22.056 7.272 -9.599 1.00 76.75 98 ARG A CA 1
ATOM 782 C C . ARG A 1 98 ? 21.451 7.323 -10.998 1.00 76.75 98 ARG A C 1
ATOM 784 O O . ARG A 1 98 ? 21.949 6.658 -11.907 1.00 76.75 98 ARG A O 1
ATOM 791 N N . LEU A 1 99 ? 20.375 8.090 -11.133 1.00 79.50 99 LEU A N 1
ATOM 792 C CA . LEU A 1 99 ? 19.808 8.505 -12.413 1.00 79.50 99 LEU A CA 1
ATOM 793 C C . LEU A 1 99 ? 20.700 9.577 -13.038 1.00 79.50 99 LEU A C 1
ATOM 795 O O . LEU A 1 99 ? 21.410 10.279 -12.316 1.00 79.50 99 LEU A O 1
ATOM 799 N N . GLN A 1 100 ? 20.632 9.728 -14.356 1.00 79.31 100 GLN A N 1
ATOM 800 C CA . GLN A 1 100 ? 21.281 10.832 -15.051 1.00 79.31 100 GLN A CA 1
ATOM 801 C C . GLN A 1 100 ? 20.222 11.823 -15.540 1.00 79.31 100 GLN A C 1
ATOM 803 O O . GLN A 1 100 ? 19.232 11.427 -16.162 1.00 79.31 100 GLN A O 1
ATOM 808 N N . ASP A 1 101 ? 20.398 13.101 -15.216 1.00 82.69 101 ASP A N 1
ATOM 809 C CA . ASP A 1 101 ? 19.554 14.166 -15.760 1.00 82.69 101 ASP A CA 1
ATOM 810 C C . ASP A 1 101 ? 19.961 14.518 -17.213 1.00 82.69 101 ASP A C 1
ATOM 812 O O . ASP A 1 101 ? 20.972 14.011 -17.710 1.00 82.69 101 ASP A O 1
ATOM 816 N N . PRO A 1 102 ? 19.181 15.344 -17.939 1.00 82.00 102 PRO A N 1
ATOM 817 C CA . PRO A 1 102 ? 19.508 15.739 -19.313 1.00 82.00 102 PRO A CA 1
ATOM 818 C C . PRO A 1 102 ? 20.825 16.504 -19.460 1.00 82.00 102 PRO A C 1
ATOM 820 O O . PRO A 1 102 ? 21.412 16.485 -20.539 1.00 82.00 102 PRO A O 1
ATOM 823 N N . ASP A 1 103 ? 21.304 17.126 -18.384 1.00 82.94 103 ASP A N 1
ATOM 824 C CA . ASP A 1 103 ? 22.567 17.864 -18.343 1.00 82.94 103 ASP A CA 1
ATOM 825 C C . ASP A 1 103 ? 23.760 16.954 -17.982 1.00 82.94 103 ASP A C 1
ATOM 827 O O . ASP A 1 103 ? 24.907 17.400 -17.921 1.00 82.94 103 ASP A O 1
ATOM 831 N N . GLY A 1 104 ? 23.508 15.660 -17.756 1.00 80.56 104 GLY A N 1
ATOM 832 C CA . GLY A 1 104 ? 24.515 14.655 -17.443 1.00 80.56 104 GLY A CA 1
ATOM 833 C C . GLY A 1 104 ? 24.824 14.495 -15.950 1.00 80.56 104 GLY A C 1
ATOM 834 O O . GLY A 1 104 ? 25.687 13.679 -15.608 1.00 80.56 104 GLY A O 1
ATOM 835 N N . ASN A 1 105 ? 24.138 15.212 -15.056 1.00 82.62 105 ASN A N 1
ATOM 836 C CA . ASN A 1 105 ? 24.374 15.146 -13.615 1.00 82.62 105 ASN A CA 1
ATOM 837 C C . ASN A 1 105 ? 23.782 13.875 -12.995 1.00 82.62 105 ASN A C 1
ATOM 839 O O . ASN A 1 105 ? 22.706 13.405 -13.365 1.00 82.62 105 ASN A O 1
ATOM 843 N N . ALA A 1 106 ? 24.467 13.350 -11.977 1.00 81.31 106 ALA A N 1
ATOM 844 C CA . ALA A 1 106 ? 24.027 12.173 -11.239 1.00 81.31 106 ALA A CA 1
ATOM 845 C C . ALA A 1 106 ? 23.022 12.540 -10.130 1.00 81.31 106 ALA A C 1
ATOM 847 O O . ALA A 1 106 ? 23.407 13.046 -9.067 1.00 81.31 106 ALA A O 1
ATOM 848 N N . VAL A 1 107 ? 21.751 12.204 -10.339 1.00 82.44 107 VAL A N 1
ATOM 849 C CA . VAL A 1 107 ? 20.636 12.458 -9.417 1.00 82.44 107 VAL A CA 1
ATOM 850 C C . VAL A 1 107 ? 20.249 11.190 -8.653 1.00 82.44 107 VAL A C 1
ATOM 852 O O . VAL A 1 107 ? 20.298 10.076 -9.167 1.00 82.44 107 VAL A O 1
ATOM 855 N N . GLU A 1 108 ? 19.884 11.340 -7.384 1.00 81.56 108 GLU A N 1
ATOM 856 C CA . GLU A 1 108 ? 19.493 10.221 -6.525 1.00 81.56 108 GLU A CA 1
ATOM 857 C C . GLU A 1 108 ? 18.195 9.530 -7.000 1.00 81.56 108 GLU A C 1
ATOM 859 O O . GLU A 1 108 ? 17.187 10.189 -7.257 1.00 81.56 108 GLU A O 1
ATOM 864 N N . ASP A 1 109 ? 18.201 8.190 -7.076 1.00 80.19 109 ASP A N 1
ATOM 865 C CA . ASP A 1 109 ? 16.993 7.366 -7.273 1.00 80.19 109 ASP A CA 1
ATOM 866 C C . ASP A 1 109 ? 16.222 7.256 -5.944 1.00 80.19 109 ASP A C 1
ATOM 868 O O . ASP A 1 109 ? 16.443 6.344 -5.137 1.00 80.19 109 ASP A O 1
ATOM 872 N N . LEU A 1 110 ? 15.329 8.218 -5.696 1.00 80.12 110 LEU A N 1
ATOM 873 C CA . LEU A 1 110 ? 14.499 8.260 -4.491 1.00 80.12 110 LEU A CA 1
ATOM 874 C C . LEU A 1 110 ? 13.425 7.161 -4.511 1.00 80.12 110 LEU A C 1
ATOM 876 O O . LEU A 1 110 ? 12.390 7.267 -5.173 1.00 80.12 110 LEU A O 1
ATOM 880 N N . ARG A 1 111 ? 13.620 6.124 -3.691 1.00 79.00 111 ARG A N 1
ATOM 881 C CA . ARG A 1 111 ? 12.695 4.983 -3.553 1.00 79.00 111 ARG A CA 1
ATOM 882 C C . ARG A 1 111 ? 11.542 5.279 -2.598 1.00 79.00 111 ARG A C 1
ATOM 884 O O . ARG A 1 111 ? 11.391 4.654 -1.549 1.00 79.00 111 ARG A O 1
ATOM 891 N N . ASN A 1 112 ? 10.722 6.248 -2.977 1.00 85.75 112 ASN A N 1
ATOM 892 C CA . ASN A 1 112 ? 9.546 6.630 -2.212 1.00 85.75 112 ASN A CA 1
ATOM 893 C C . ASN A 1 112 ? 8.413 5.597 -2.350 1.00 85.75 112 ASN A C 1
ATOM 895 O O . ASN A 1 112 ? 8.249 5.001 -3.411 1.00 85.75 112 ASN A O 1
ATOM 899 N N . PRO A 1 113 ? 7.556 5.420 -1.329 1.00 86.00 113 PRO A N 1
ATOM 900 C CA . PRO A 1 113 ? 6.353 4.588 -1.402 1.00 86.00 113 PRO A CA 1
ATOM 901 C C . PRO A 1 113 ? 5.190 5.299 -2.123 1.00 86.00 113 PRO A C 1
ATOM 903 O O . PRO A 1 113 ? 4.038 5.213 -1.698 1.00 86.00 113 PRO A O 1
ATOM 906 N N . TRP A 1 114 ? 5.510 6.051 -3.174 1.00 88.56 114 TRP A N 1
ATOM 907 C CA . TRP A 1 114 ? 4.599 6.666 -4.136 1.00 88.56 114 TRP A CA 1
A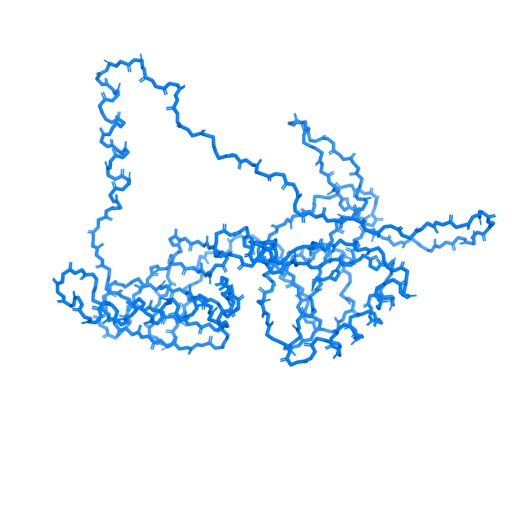TOM 908 C C . TRP A 1 114 ? 5.356 6.889 -5.449 1.00 88.56 114 TRP A C 1
ATOM 910 O O . TRP A 1 114 ? 6.559 7.151 -5.432 1.00 88.56 114 TRP A O 1
ATOM 920 N N . PHE A 1 115 ? 4.644 6.845 -6.574 1.00 88.38 115 PHE A N 1
ATOM 921 C CA . PHE A 1 115 ? 5.216 7.177 -7.877 1.00 88.38 115 PHE A CA 1
ATOM 922 C C . PHE A 1 115 ? 5.715 8.629 -7.909 1.00 88.38 115 PHE A C 1
ATOM 924 O O . PHE A 1 115 ? 4.934 9.575 -7.762 1.00 88.38 115 PHE A O 1
ATOM 931 N N . SER A 1 116 ? 7.026 8.787 -8.088 1.00 86.50 116 SER A N 1
ATOM 932 C CA . SER A 1 116 ? 7.742 10.064 -8.057 1.00 86.50 116 SER A CA 1
ATOM 933 C C . SER A 1 116 ? 8.720 10.125 -9.234 1.00 86.50 116 SER A C 1
ATOM 935 O O . SER A 1 116 ? 9.915 9.907 -9.033 1.00 86.50 116 SER A O 1
ATOM 937 N N . PRO A 1 117 ? 8.231 10.361 -10.465 1.00 85.56 117 PRO A N 1
ATOM 938 C CA . PRO A 1 117 ? 9.103 10.445 -11.627 1.00 85.56 117 PRO A CA 1
ATOM 939 C C . PRO A 1 117 ? 10.047 11.652 -11.494 1.00 85.56 117 PRO A C 1
ATOM 941 O O . PRO A 1 117 ? 9.663 12.658 -10.882 1.00 85.56 117 PRO A O 1
ATOM 944 N N . PRO A 1 118 ? 11.264 11.581 -12.059 1.00 84.44 118 PRO A N 1
ATOM 945 C CA . PRO A 1 118 ? 12.141 12.738 -12.152 1.00 84.44 118 PRO A CA 1
ATOM 946 C C . PRO A 1 118 ? 11.439 13.924 -12.832 1.00 84.44 118 PRO A C 1
ATOM 948 O O . PRO A 1 118 ? 10.639 13.702 -13.742 1.00 84.44 118 PRO A O 1
ATOM 951 N N . PRO A 1 119 ? 11.733 15.180 -12.445 1.00 83.00 119 PRO A N 1
ATOM 952 C CA . PRO A 1 119 ? 11.073 16.357 -13.017 1.00 83.00 119 PRO A CA 1
ATOM 953 C C . PRO A 1 119 ? 11.197 16.490 -14.540 1.00 83.00 119 PRO A C 1
ATOM 955 O O . PRO A 1 119 ? 10.345 17.121 -15.157 1.00 83.00 119 PRO A O 1
ATOM 958 N N . TRP A 1 120 ? 12.248 15.913 -15.128 1.00 83.94 120 TRP A N 1
ATOM 959 C CA . TRP A 1 120 ? 12.520 15.929 -16.567 1.00 83.94 120 TRP A CA 1
ATOM 960 C C . TRP A 1 120 ? 11.959 14.716 -17.321 1.00 83.94 120 TRP A C 1
ATOM 962 O O . TRP A 1 120 ? 12.084 14.655 -18.539 1.00 83.94 120 TRP A O 1
ATOM 972 N N . ALA A 1 121 ? 11.389 13.727 -16.627 1.00 83.88 121 ALA A N 1
ATOM 973 C CA . ALA A 1 121 ? 10.943 12.498 -17.266 1.00 83.88 121 ALA A CA 1
ATOM 974 C C . ALA A 1 121 ? 9.595 12.689 -17.978 1.00 83.88 121 ALA A C 1
ATOM 976 O O . ALA A 1 121 ? 8.600 13.089 -17.365 1.00 83.88 121 ALA A O 1
ATOM 977 N N . GLU A 1 122 ? 9.548 12.330 -19.259 1.00 84.44 122 GLU A N 1
ATOM 978 C CA . GLU A 1 122 ? 8.304 12.233 -20.020 1.00 84.44 122 GLU A CA 1
ATOM 979 C C . GLU A 1 122 ? 7.601 10.910 -19.733 1.00 84.44 122 GLU A C 1
ATOM 981 O O . GLU A 1 122 ? 8.236 9.857 -19.690 1.00 84.44 122 GLU A O 1
ATOM 986 N N . LEU A 1 123 ? 6.281 10.952 -19.529 1.00 85.81 123 LEU A N 1
ATOM 987 C CA . LEU A 1 123 ? 5.505 9.750 -19.245 1.00 85.81 123 LEU A CA 1
ATOM 988 C C . LEU A 1 123 ? 5.341 8.884 -20.505 1.00 85.81 123 LEU A C 1
ATOM 990 O O . LEU A 1 123 ? 4.770 9.361 -21.484 1.00 85.81 123 LEU A O 1
ATOM 994 N N . PRO A 1 124 ? 5.698 7.588 -20.458 1.00 87.25 124 PRO A N 1
ATOM 995 C CA . PRO A 1 124 ? 5.610 6.704 -21.620 1.00 87.25 124 PRO A CA 1
ATOM 996 C C . PRO A 1 124 ? 4.173 6.335 -22.009 1.00 87.25 124 PRO A C 1
ATOM 998 O O . PRO A 1 124 ? 3.944 5.841 -23.116 1.00 87.25 124 PRO A O 1
ATOM 1001 N N . PHE A 1 125 ? 3.212 6.573 -21.108 1.00 87.19 125 PHE A N 1
ATOM 1002 C CA . PHE A 1 125 ? 1.793 6.262 -21.270 1.00 87.19 125 PHE A CA 1
ATOM 1003 C C . PHE A 1 125 ? 0.913 7.474 -20.925 1.00 87.19 125 PHE A C 1
ATOM 1005 O O . PHE A 1 125 ? 1.291 8.280 -20.065 1.00 87.19 125 PHE A O 1
ATOM 1012 N N . PRO A 1 126 ? -0.293 7.590 -21.518 1.00 81.94 126 PRO A N 1
ATOM 1013 C CA . PRO A 1 126 ? -1.212 8.684 -21.226 1.00 81.94 126 PRO A CA 1
ATOM 1014 C C . PRO A 1 126 ? -1.579 8.815 -19.738 1.00 81.94 126 PRO A C 1
ATOM 1016 O O . PRO A 1 126 ? -1.720 7.840 -18.996 1.00 81.94 126 PRO A O 1
ATOM 1019 N N . GLY A 1 127 ? -1.801 10.055 -19.306 1.00 71.25 127 GLY A N 1
ATOM 1020 C CA . GLY A 1 127 ? -2.399 10.403 -18.016 1.00 71.25 127 GLY A CA 1
ATOM 1021 C C . GLY A 1 127 ? -1.632 11.500 -17.284 1.00 71.25 127 GLY A C 1
ATOM 1022 O O . GLY A 1 127 ? -0.590 11.958 -17.741 1.00 71.25 127 GLY A O 1
ATOM 1023 N N . ALA A 1 128 ? -2.159 11.935 -16.139 1.00 66.88 128 ALA A N 1
ATOM 1024 C CA . ALA A 1 128 ? -1.603 13.072 -15.409 1.00 66.88 128 ALA A CA 1
ATOM 1025 C C . ALA A 1 128 ? -0.130 12.838 -15.011 1.00 66.88 128 ALA A C 1
ATOM 1027 O O . ALA A 1 128 ? 0.219 11.706 -14.655 1.00 66.88 128 ALA A O 1
ATOM 1028 N N . PRO A 1 129 ? 0.732 13.876 -15.031 1.00 61.72 129 PRO A N 1
ATOM 1029 C CA . PRO A 1 129 ? 2.084 13.783 -14.489 1.00 61.72 129 PRO A CA 1
ATOM 1030 C C . PRO A 1 129 ? 2.040 13.228 -13.061 1.00 61.72 129 PRO A C 1
ATOM 1032 O O . PRO A 1 129 ? 1.126 13.540 -12.289 1.00 61.72 129 PRO A O 1
ATOM 1035 N N . GLY A 1 130 ? 3.009 12.368 -12.721 1.00 58.03 130 GLY A N 1
ATOM 1036 C CA . GLY A 1 130 ? 3.162 11.861 -11.356 1.00 58.03 130 GLY A CA 1
ATOM 1037 C C . GLY A 1 130 ? 3.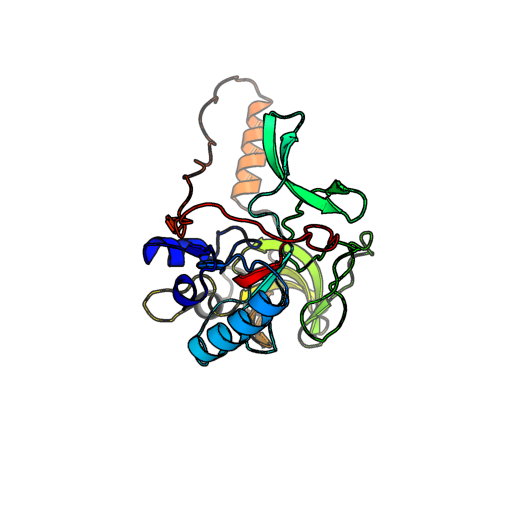225 13.016 -10.356 1.00 58.03 130 GLY A C 1
ATOM 1038 O O . GLY A 1 130 ? 3.521 14.152 -10.724 1.00 58.03 130 GLY A O 1
ATOM 1039 N N . ARG A 1 131 ? 2.909 12.760 -9.083 1.00 56.38 131 ARG A N 1
ATOM 1040 C CA . ARG A 1 131 ? 2.896 13.829 -8.079 1.00 56.38 131 ARG A CA 1
ATOM 1041 C C . ARG A 1 131 ? 4.315 14.417 -7.999 1.00 56.38 131 ARG A C 1
ATOM 1043 O O . ARG A 1 131 ? 5.213 13.685 -7.591 1.00 56.38 131 ARG A O 1
ATOM 1050 N N . PRO A 1 132 ? 4.538 15.699 -8.356 1.00 52.16 132 PRO A N 1
ATOM 1051 C CA . PRO A 1 132 ? 5.853 16.298 -8.176 1.00 52.16 132 PRO A CA 1
ATOM 1052 C C . PRO A 1 132 ? 6.212 16.234 -6.692 1.00 52.16 132 PRO A C 1
ATOM 1054 O O . PRO A 1 132 ? 5.307 16.265 -5.845 1.00 52.16 132 PRO A O 1
ATOM 1057 N N . ALA A 1 133 ? 7.509 16.169 -6.381 1.00 48.75 133 ALA A N 1
ATOM 1058 C CA . ALA A 1 133 ? 8.032 16.318 -5.026 1.00 48.75 133 ALA A CA 1
ATOM 1059 C C . ALA A 1 133 ? 7.671 17.718 -4.490 1.00 48.75 133 ALA A C 1
ATOM 1061 O O . ALA A 1 133 ? 8.460 18.654 -4.514 1.00 48.75 133 ALA A O 1
ATOM 1062 N N . LYS A 1 134 ? 6.413 17.911 -4.089 1.00 46.28 134 LYS A N 1
ATOM 1063 C CA . LYS A 1 134 ? 5.936 19.146 -3.474 1.00 46.28 134 LYS A CA 1
ATOM 1064 C C . LYS A 1 134 ? 6.429 19.173 -2.037 1.00 46.28 134 LYS A C 1
ATOM 1066 O O . LYS A 1 134 ? 6.334 18.163 -1.340 1.00 46.28 134 LYS A O 1
ATOM 1071 N N . ALA A 1 135 ? 6.871 20.352 -1.600 1.00 44.59 135 ALA A N 1
ATOM 1072 C CA . ALA A 1 135 ? 7.112 20.653 -0.195 1.00 44.59 135 ALA A CA 1
ATOM 1073 C C . ALA A 1 135 ? 5.927 20.170 0.670 1.00 44.59 135 ALA A C 1
ATOM 1075 O O . ALA A 1 135 ? 4.777 20.225 0.205 1.00 44.59 135 ALA A O 1
ATOM 1076 N N . PRO A 1 136 ? 6.177 19.678 1.896 1.00 43.34 136 PRO A N 1
ATOM 1077 C CA . PRO A 1 136 ? 5.133 19.143 2.759 1.00 43.34 136 PRO A CA 1
ATOM 1078 C C . PRO A 1 136 ? 4.069 20.218 3.009 1.00 43.34 136 PRO A C 1
ATOM 1080 O O . PRO A 1 136 ? 4.285 21.180 3.739 1.00 43.34 136 PRO A O 1
ATOM 1083 N N . LYS A 1 137 ? 2.901 20.077 2.369 1.00 50.28 137 LYS A N 1
ATOM 1084 C CA . LYS A 1 137 ? 1.702 20.819 2.774 1.00 50.28 137 LYS A CA 1
ATOM 1085 C C . LYS A 1 137 ? 1.285 20.323 4.155 1.00 50.28 137 LYS A C 1
ATOM 1087 O O . LYS A 1 137 ? 1.454 19.139 4.447 1.00 50.28 137 LYS A O 1
ATOM 1092 N N . ALA A 1 138 ? 0.695 21.217 4.951 1.00 54.25 138 ALA A N 1
ATOM 1093 C CA . ALA A 1 138 ? 0.034 20.860 6.203 1.00 54.25 138 ALA A CA 1
ATOM 1094 C C . ALA A 1 138 ? -0.824 19.593 6.006 1.00 54.25 138 ALA A C 1
ATOM 1096 O O . ALA A 1 138 ? -1.460 19.468 4.946 1.00 54.25 138 ALA A O 1
ATOM 1097 N N . PRO A 1 139 ? -0.805 18.645 6.962 1.00 55.84 139 PRO A N 1
ATOM 1098 C CA . PRO A 1 139 ? -1.488 17.366 6.825 1.00 55.84 139 PRO A CA 1
ATOM 1099 C C . PRO A 1 139 ? -2.953 17.624 6.486 1.00 55.84 139 PRO A C 1
ATOM 1101 O O . PRO A 1 139 ? -3.702 18.229 7.249 1.00 55.84 139 PRO A O 1
ATOM 1104 N N . ARG A 1 140 ? -3.345 17.236 5.272 1.00 63.38 140 ARG A N 1
ATOM 1105 C CA . ARG A 1 140 ? -4.719 17.401 4.813 1.00 63.38 140 ARG A CA 1
ATOM 1106 C C . ARG A 1 140 ? -5.529 16.301 5.477 1.00 63.38 140 ARG A C 1
ATOM 1108 O O . ARG A 1 140 ? -5.247 15.131 5.233 1.00 63.38 140 ARG A O 1
ATOM 1115 N N . GLN A 1 141 ? -6.506 16.680 6.294 1.00 73.62 141 GLN A N 1
ATOM 1116 C CA . GLN A 1 141 ? -7.437 15.733 6.893 1.00 73.62 141 GLN A CA 1
ATOM 1117 C C . GLN A 1 141 ? -8.093 14.907 5.777 1.00 73.62 141 GLN A C 1
ATOM 1119 O O . GLN A 1 141 ? -8.607 15.466 4.802 1.00 73.62 141 GLN A O 1
ATOM 1124 N N . VAL A 1 142 ? -8.017 13.582 5.888 1.00 86.06 142 VAL A N 1
ATOM 1125 C CA . VAL A 1 142 ? -8.672 12.660 4.953 1.00 86.06 142 VAL A CA 1
ATOM 1126 C C . VAL A 1 142 ? -9.962 12.202 5.609 1.00 86.06 142 VAL A C 1
ATOM 1128 O O . VAL A 1 142 ? -9.940 11.688 6.723 1.00 86.06 142 VAL A O 1
ATOM 1131 N N . LEU A 1 143 ? -11.087 12.410 4.933 1.00 92.44 143 LEU A N 1
ATOM 1132 C CA . LEU A 1 143 ? -12.382 11.958 5.419 1.00 92.44 143 LEU A CA 1
ATOM 1133 C C . LEU A 1 143 ? -12.697 10.596 4.798 1.00 92.44 143 LEU A C 1
ATOM 1135 O O . LEU A 1 143 ? -12.855 10.492 3.584 1.00 92.44 143 LEU A O 1
ATOM 1139 N N . LEU A 1 144 ? -12.757 9.557 5.627 1.00 92.75 144 LEU A N 1
ATOM 1140 C CA . LEU A 1 144 ? -13.142 8.211 5.212 1.00 92.75 144 LEU A CA 1
ATOM 1141 C C . LEU A 1 144 ? -14.631 8.000 5.485 1.00 92.75 144 LEU A C 1
ATOM 1143 O O . LEU A 1 144 ? -15.111 8.317 6.577 1.00 92.75 144 LEU A O 1
ATOM 1147 N N . ARG A 1 145 ? -15.355 7.451 4.500 1.00 92.56 145 ARG A N 1
ATOM 1148 C CA . ARG A 1 145 ? -16.799 7.149 4.603 1.00 92.56 145 ARG A CA 1
ATOM 1149 C C . ARG A 1 145 ? -17.655 8.346 5.034 1.00 92.56 145 ARG A C 1
ATOM 1151 O O . ARG A 1 145 ? -18.637 8.180 5.745 1.00 92.56 145 ARG A O 1
ATOM 1158 N N . ASP A 1 146 ? -17.236 9.556 4.662 1.00 93.06 146 ASP A N 1
ATOM 1159 C CA . ASP A 1 146 ? -17.869 10.818 5.071 1.00 93.06 146 ASP A CA 1
ATOM 1160 C C . ASP A 1 146 ? -18.035 10.994 6.598 1.00 93.06 146 ASP A C 1
ATOM 1162 O O . ASP A 1 146 ? -18.729 11.901 7.060 1.00 93.06 146 ASP A O 1
ATOM 1166 N N . ARG A 1 147 ? -17.341 10.171 7.397 1.00 96.12 147 ARG A N 1
ATOM 1167 C CA . ARG A 1 147 ? -17.541 10.031 8.844 1.00 96.12 147 ARG A CA 1
ATOM 1168 C C . ARG A 1 147 ? -16.245 10.153 9.630 1.00 96.12 147 ARG A C 1
ATOM 1170 O O . ARG A 1 147 ? -16.182 10.930 10.576 1.00 96.12 147 ARG A O 1
ATOM 1177 N N . TYR A 1 148 ? -15.204 9.428 9.235 1.00 97.31 148 TYR A N 1
ATOM 1178 C CA . TYR A 1 148 ? -13.972 9.322 10.013 1.00 97.31 148 TYR A CA 1
ATOM 1179 C C . TYR A 1 148 ? -12.925 10.300 9.509 1.00 97.31 148 TYR A C 1
ATOM 1181 O O . TYR A 1 148 ? -12.377 10.149 8.415 1.00 97.31 148 TYR A O 1
ATOM 1189 N N . ALA A 1 149 ? -12.655 11.323 10.307 1.00 96.56 149 ALA A N 1
ATOM 1190 C CA . ALA A 1 149 ? -11.769 12.408 9.931 1.00 96.56 149 ALA A CA 1
ATOM 1191 C C . ALA A 1 149 ? -10.331 12.106 10.393 1.00 96.56 149 ALA A C 1
ATOM 1193 O O . ALA A 1 149 ? -9.940 12.417 11.523 1.00 96.56 149 ALA A O 1
ATOM 1194 N N . VAL A 1 150 ? -9.556 11.467 9.512 1.00 95.00 150 VAL A N 1
ATOM 1195 C CA . VAL A 1 150 ? -8.168 11.042 9.747 1.00 95.00 150 VAL A CA 1
ATOM 1196 C C . VAL A 1 150 ? -7.245 12.252 9.794 1.00 95.00 150 VAL A C 1
ATOM 1198 O O . VAL A 1 150 ? -7.188 13.026 8.836 1.00 95.00 150 VAL A O 1
ATOM 1201 N N . HIS A 1 151 ? -6.498 12.388 10.887 1.00 90.44 151 HIS A N 1
ATOM 1202 C CA . HIS A 1 151 ? -5.617 13.534 11.122 1.00 90.44 151 HIS A CA 1
ATOM 1203 C C . HIS A 1 151 ? -4.163 13.149 11.431 1.00 90.44 151 HIS A C 1
ATOM 1205 O O . HIS A 1 151 ? -3.282 13.978 11.221 1.00 90.44 151 HIS A O 1
ATOM 1211 N N . ASP A 1 152 ? -3.890 11.910 11.856 1.00 89.56 152 ASP A N 1
ATOM 1212 C CA . ASP A 1 152 ? -2.524 11.442 12.117 1.00 89.56 152 ASP A CA 1
ATOM 1213 C C . ASP A 1 152 ? -2.315 9.985 11.676 1.00 89.56 152 ASP A C 1
ATOM 1215 O O . ASP A 1 152 ? -3.219 9.150 11.769 1.00 89.56 152 ASP A O 1
ATOM 1219 N N . ALA A 1 153 ? -1.110 9.673 11.200 1.00 91.94 153 ALA A N 1
ATOM 1220 C CA . ALA A 1 153 ? -0.700 8.327 10.823 1.00 91.94 153 ALA A CA 1
ATOM 1221 C C . ALA A 1 153 ? 0.269 7.776 11.874 1.00 91.94 153 ALA A C 1
ATOM 1223 O O . ALA A 1 153 ? 1.433 8.158 11.933 1.00 91.94 153 ALA A O 1
ATOM 1224 N N . ILE A 1 154 ? -0.198 6.810 12.665 1.00 91.38 154 ILE A N 1
ATOM 1225 C CA . ILE A 1 154 ? 0.601 6.146 13.704 1.00 91.38 154 ILE A CA 1
ATOM 1226 C C . ILE A 1 154 ? 1.685 5.281 13.065 1.00 91.38 154 ILE A C 1
ATOM 1228 O O . ILE A 1 154 ? 2.821 5.211 13.536 1.00 91.38 154 ILE A O 1
ATOM 1232 N N . ARG A 1 155 ? 1.320 4.554 12.006 1.00 91.06 155 ARG A N 1
ATOM 1233 C CA . ARG A 1 155 ? 2.225 3.622 11.340 1.00 91.06 155 ARG A CA 1
ATOM 1234 C C . ARG A 1 155 ? 1.826 3.425 9.895 1.00 91.06 155 ARG A C 1
ATOM 1236 O O . ARG A 1 155 ? 0.648 3.325 9.577 1.00 91.06 155 ARG A O 1
ATOM 1243 N N . HIS A 1 156 ? 2.825 3.229 9.046 1.00 91.25 156 HIS A N 1
ATOM 1244 C CA . HIS A 1 156 ? 2.628 2.669 7.721 1.00 91.25 156 HIS A CA 1
ATOM 1245 C C . HIS A 1 156 ? 3.444 1.396 7.527 1.00 91.25 156 HIS A C 1
ATOM 1247 O O . HIS A 1 156 ? 4.557 1.266 8.032 1.00 91.25 156 HIS A O 1
ATOM 1253 N N . SER A 1 157 ? 2.885 0.464 6.763 1.00 93.44 157 SER A N 1
ATOM 1254 C CA . SER A 1 157 ? 3.511 -0.812 6.410 1.00 93.44 157 SER A CA 1
ATOM 1255 C C . SER A 1 157 ? 3.126 -1.226 4.989 1.00 93.44 157 SER A C 1
ATOM 1257 O O . SER A 1 157 ? 2.407 -0.489 4.312 1.00 93.44 157 SER A O 1
ATOM 1259 N N . ALA A 1 158 ? 3.585 -2.387 4.520 1.00 92.62 158 ALA A N 1
ATOM 1260 C CA . ALA A 1 158 ? 3.094 -2.968 3.273 1.00 92.62 158 ALA A CA 1
ATOM 1261 C C . ALA A 1 158 ? 1.603 -3.329 3.366 1.00 92.62 158 ALA A C 1
ATOM 1263 O O . ALA A 1 158 ? 0.874 -3.096 2.411 1.00 92.62 158 ALA A O 1
ATOM 1264 N N . ARG A 1 159 ? 1.125 -3.806 4.525 1.00 94.62 159 ARG A N 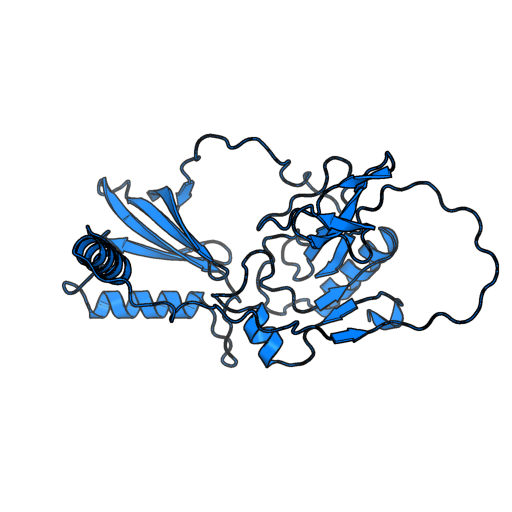1
ATOM 1265 C CA . ARG A 1 159 ? -0.300 -4.122 4.751 1.00 94.62 159 ARG A CA 1
ATOM 1266 C C . ARG A 1 159 ? -1.220 -2.926 4.514 1.00 94.62 159 ARG A C 1
ATOM 1268 O O . ARG A 1 159 ? -2.276 -3.079 3.922 1.00 94.62 159 ARG A O 1
ATOM 1275 N N . GLY A 1 160 ? -0.822 -1.753 4.992 1.00 94.31 160 GLY A N 1
ATOM 1276 C CA . GLY A 1 160 ? -1.682 -0.577 5.109 1.00 94.31 160 GLY A CA 1
ATOM 1277 C C . GLY A 1 160 ? -1.185 0.347 6.217 1.00 94.31 160 GLY A C 1
ATOM 1278 O O . GLY A 1 160 ? -0.106 0.116 6.789 1.00 94.31 160 GLY A O 1
ATOM 1279 N N . GLY A 1 161 ? -1.922 1.424 6.471 1.00 94.88 161 GLY A N 1
ATOM 1280 C CA . GLY A 1 161 ? -1.671 2.319 7.595 1.00 94.88 161 GLY A CA 1
ATOM 1281 C C . GLY A 1 161 ? -2.524 2.036 8.833 1.00 94.88 161 GLY A C 1
ATOM 1282 O O . GLY A 1 161 ? -3.533 1.337 8.785 1.00 94.88 161 GLY A O 1
ATOM 1283 N N . VAL A 1 162 ? -2.080 2.601 9.950 1.00 96.50 162 VAL A N 1
ATOM 1284 C CA . VAL A 1 162 ? -2.846 2.733 11.190 1.00 96.50 162 VAL A CA 1
ATOM 1285 C C . VAL A 1 162 ? -2.930 4.217 11.495 1.00 96.50 162 VAL A C 1
ATOM 1287 O O . VAL A 1 162 ? -1.899 4.895 11.526 1.00 96.50 162 VAL A O 1
ATOM 1290 N N . TYR A 1 163 ? -4.139 4.714 11.705 1.00 96.12 163 TYR A N 1
ATOM 1291 C CA . TYR A 1 163 ? -4.434 6.137 11.739 1.00 96.12 163 TYR A CA 1
ATOM 1292 C C . TYR A 1 163 ? -5.222 6.514 12.990 1.00 96.12 163 TYR A C 1
ATOM 1294 O O . TYR A 1 163 ? -6.045 5.729 13.463 1.00 96.12 163 TYR A O 1
ATOM 1302 N N . ARG A 1 164 ? -5.005 7.736 13.479 1.00 95.62 164 ARG A N 1
ATOM 1303 C CA . ARG A 1 164 ? -5.915 8.402 14.415 1.00 95.62 164 ARG A CA 1
ATOM 1304 C C . ARG A 1 164 ? -6.954 9.173 13.619 1.00 95.62 164 ARG A C 1
ATOM 1306 O O . ARG A 1 164 ? -6.615 9.904 12.677 1.00 95.62 164 ARG A O 1
ATOM 1313 N N . ALA A 1 165 ? -8.209 9.015 14.002 1.00 96.81 165 ALA A N 1
ATOM 1314 C CA . ALA A 1 165 ? -9.316 9.750 13.424 1.00 96.81 165 ALA A CA 1
ATOM 1315 C C . ALA A 1 165 ? -10.297 10.188 14.510 1.00 96.81 165 ALA A C 1
ATOM 1317 O O . ALA A 1 165 ? -10.279 9.679 15.627 1.00 96.81 165 ALA A O 1
ATOM 1318 N N . VAL A 1 166 ? -11.148 11.146 14.157 1.00 97.50 166 VAL A N 1
ATOM 1319 C CA . VAL A 1 166 ? -12.330 11.502 14.947 1.00 97.50 166 VAL A CA 1
ATOM 1320 C C . VAL A 1 166 ? -13.552 10.970 14.213 1.00 97.50 166 VAL A C 1
ATOM 1322 O O . VAL A 1 166 ? -13.692 11.204 13.006 1.00 97.50 166 VAL A O 1
ATOM 1325 N N . ASP A 1 167 ? -14.425 10.260 14.920 1.00 97.75 167 ASP A N 1
ATOM 1326 C CA . ASP A 1 167 ? -15.754 9.934 14.417 1.00 97.75 167 ASP A CA 1
ATOM 1327 C C . ASP A 1 167 ? -16.619 11.198 14.462 1.00 97.75 167 ASP A C 1
ATOM 1329 O O . ASP A 1 167 ? -16.968 11.694 15.529 1.00 97.75 167 ASP A O 1
ATOM 1333 N N . ARG A 1 168 ? -16.970 11.755 13.301 1.00 97.12 168 ARG A N 1
ATOM 1334 C CA . ARG A 1 168 ? -17.749 13.001 13.236 1.00 97.12 168 ARG A CA 1
ATOM 1335 C C . ARG A 1 168 ? -19.196 12.848 13.697 1.00 97.12 168 ARG A C 1
ATOM 1337 O O . ARG A 1 168 ? -19.860 13.867 13.866 1.00 97.12 168 ARG A O 1
ATOM 1344 N N . GLN A 1 169 ? -19.693 11.623 13.852 1.00 96.44 169 GLN A N 1
ATOM 1345 C CA . GLN A 1 169 ? -21.045 11.388 14.354 1.00 96.44 169 GLN A CA 1
ATOM 1346 C C . GLN A 1 169 ? -21.102 11.444 15.881 1.00 96.44 169 GLN A C 1
ATOM 1348 O O . GLN A 1 169 ? -22.057 11.999 16.417 1.00 96.44 169 GLN A O 1
ATOM 1353 N N . THR A 1 170 ? -20.096 10.904 16.574 1.00 96.62 170 THR A N 1
ATOM 1354 C CA . THR A 1 170 ? -20.079 10.849 18.048 1.00 96.62 170 THR A CA 1
ATOM 1355 C C . THR A 1 170 ? -19.158 11.891 18.682 1.00 96.62 170 THR A C 1
ATOM 1357 O O . THR A 1 170 ? -19.392 12.312 19.810 1.00 96.62 170 THR A O 1
ATOM 1360 N N . GLY A 1 171 ? -18.144 12.353 17.949 1.00 96.44 171 GLY A N 1
ATOM 1361 C CA . GLY A 1 171 ? -17.073 13.215 18.449 1.00 96.44 171 GLY A CA 1
ATOM 1362 C C . GLY A 1 171 ? -15.898 12.453 19.069 1.00 96.44 171 GLY A C 1
ATOM 1363 O O . GLY A 1 171 ? -14.921 13.088 19.462 1.00 96.44 171 GLY A O 1
ATOM 1364 N N . ASP A 1 172 ? -15.959 11.121 19.133 1.00 96.81 172 ASP A N 1
ATOM 1365 C CA . ASP A 1 172 ? -14.951 10.306 19.813 1.00 96.81 172 ASP A CA 1
ATOM 1366 C C . ASP A 1 172 ? -13.680 10.107 18.978 1.00 96.81 172 ASP A C 1
ATOM 1368 O O . ASP A 1 172 ? -13.705 10.048 17.741 1.00 96.81 172 ASP A O 1
ATOM 1372 N N . GLU A 1 173 ? -12.553 9.928 19.670 1.00 96.81 173 GLU A N 1
ATOM 1373 C CA . GLU A 1 173 ? -11.317 9.458 19.048 1.00 96.81 173 GLU A CA 1
ATOM 1374 C C . GLU A 1 173 ? -11.390 7.959 18.734 1.00 96.81 173 GLU A C 1
ATOM 1376 O O . GLU A 1 173 ? -11.733 7.122 19.575 1.00 96.81 173 GLU A O 1
ATOM 1381 N N . VAL A 1 174 ? -10.985 7.607 17.516 1.00 97.75 174 VAL A N 1
ATOM 1382 C CA . VAL A 1 174 ? -10.962 6.229 17.023 1.00 97.75 174 VAL A CA 1
ATOM 1383 C C . VAL A 1 174 ? -9.634 5.904 16.345 1.00 97.75 174 VAL A C 1
ATOM 1385 O O . VAL A 1 174 ? -8.923 6.780 15.834 1.00 97.75 174 VAL A O 1
ATOM 1388 N N . ILE A 1 175 ? -9.308 4.615 16.316 1.00 97.75 175 ILE A N 1
ATOM 1389 C CA . ILE A 1 175 ? -8.211 4.065 15.528 1.00 97.75 175 ILE A CA 1
ATOM 1390 C C . ILE A 1 175 ? -8.779 3.453 14.254 1.00 97.75 175 ILE A C 1
ATOM 1392 O O . ILE A 1 175 ? -9.707 2.650 14.297 1.00 97.75 175 ILE A O 1
ATOM 1396 N N . VAL A 1 176 ? -8.188 3.810 13.116 1.00 98.19 176 VAL A N 1
ATOM 1397 C CA . VAL A 1 176 ? -8.517 3.228 11.812 1.00 98.19 176 VAL A CA 1
ATOM 1398 C C . VAL A 1 176 ? -7.333 2.400 11.329 1.00 98.19 176 VAL A C 1
ATOM 1400 O O . VAL A 1 176 ? -6.236 2.926 11.133 1.00 98.19 176 VAL A O 1
ATOM 1403 N N . LYS A 1 177 ? -7.545 1.106 11.109 1.00 98.31 177 LYS A N 1
ATOM 1404 C CA . LYS A 1 177 ? -6.570 0.180 10.523 1.00 98.31 177 LYS A CA 1
ATOM 1405 C C . LYS A 1 177 ? -6.951 -0.108 9.078 1.00 98.31 177 LYS A C 1
ATOM 1407 O O . LYS A 1 177 ? -8.098 -0.427 8.794 1.00 98.31 177 LYS A O 1
ATOM 1412 N N . GLU A 1 178 ? -5.982 -0.028 8.179 1.00 97.75 178 GLU A N 1
ATOM 1413 C CA . GLU A 1 178 ? -6.133 -0.316 6.752 1.00 97.75 178 GLU A CA 1
ATOM 1414 C C . GLU A 1 178 ? -5.427 -1.633 6.398 1.00 97.75 178 GLU A C 1
ATOM 1416 O O . GLU A 1 178 ? -4.306 -1.903 6.848 1.00 97.75 178 GLU A O 1
ATOM 1421 N N . ALA A 1 179 ? -6.061 -2.429 5.541 1.00 97.62 179 ALA A N 1
ATOM 1422 C CA . ALA A 1 179 ? -5.468 -3.581 4.877 1.00 97.62 179 ALA A CA 1
ATOM 1423 C C . ALA A 1 179 ? -5.726 -3.512 3.366 1.00 97.62 179 ALA A C 1
ATOM 1425 O O . ALA A 1 179 ? -6.860 -3.323 2.931 1.00 97.62 179 ALA A O 1
ATOM 1426 N N . ARG A 1 180 ? -4.672 -3.669 2.565 1.00 95.62 180 ARG A N 1
ATOM 1427 C CA . ARG A 1 180 ? -4.732 -3.687 1.098 1.00 95.62 180 ARG A CA 1
ATOM 1428 C C . ARG A 1 180 ? -4.912 -5.104 0.575 1.00 95.62 180 ARG A C 1
ATOM 1430 O O . ARG A 1 180 ? -4.358 -6.045 1.147 1.00 95.62 180 ARG A O 1
ATOM 1437 N N . ALA A 1 181 ? -5.632 -5.226 -0.534 1.00 94.69 181 ALA A N 1
ATOM 1438 C CA . ALA A 1 181 ? -5.780 -6.478 -1.253 1.00 94.69 181 ALA A CA 1
ATOM 1439 C C . ALA A 1 181 ? -4.427 -7.075 -1.654 1.00 94.69 181 ALA A C 1
ATOM 1441 O O . ALA A 1 181 ? -3.479 -6.359 -1.987 1.00 94.69 181 ALA A O 1
ATOM 1442 N N . HIS A 1 182 ? -4.368 -8.405 -1.624 1.00 93.62 182 HIS A N 1
ATOM 1443 C CA . HIS A 1 182 ? -3.271 -9.236 -2.120 1.00 93.62 182 HIS A CA 1
ATOM 1444 C C . HIS A 1 182 ? -1.909 -9.027 -1.434 1.00 93.62 182 HIS A C 1
ATOM 1446 O O . HIS A 1 182 ? -0.903 -9.604 -1.854 1.00 93.62 182 HIS A O 1
ATOM 1452 N N . VAL A 1 183 ? -1.860 -8.250 -0.348 1.00 94.88 183 VAL A N 1
ATOM 1453 C CA . VAL A 1 183 ? -0.685 -8.133 0.522 1.00 94.88 183 VAL A CA 1
ATOM 1454 C C . VAL A 1 183 ? -0.775 -9.166 1.639 1.00 94.88 183 VAL A C 1
ATOM 1456 O O . VAL A 1 183 ? -1.816 -9.316 2.272 1.00 94.88 183 VAL A O 1
ATOM 1459 N N . GLY A 1 184 ? 0.340 -9.831 1.938 1.00 91.69 184 GLY A N 1
ATOM 1460 C CA . GLY A 1 184 ? 0.403 -10.891 2.938 1.00 91.69 184 GLY A CA 1
ATOM 1461 C C . GLY A 1 184 ? -0.417 -12.106 2.537 1.00 91.69 184 GLY A C 1
ATOM 1462 O O . GLY A 1 184 ? -1.056 -12.693 3.401 1.00 91.69 184 GLY A O 1
ATOM 1463 N N . SER A 1 185 ? -0.450 -12.415 1.239 1.00 86.25 185 SER A N 1
ATOM 1464 C CA . SER A 1 185 ? -1.261 -13.505 0.709 1.00 86.25 185 SER A CA 1
ATOM 1465 C C . SER A 1 185 ? -0.732 -14.860 1.180 1.00 86.25 185 SER A C 1
ATOM 1467 O O . SER A 1 185 ? 0.467 -15.122 1.100 1.00 86.25 185 SER A O 1
ATOM 1469 N N . TRP A 1 186 ? -1.628 -15.728 1.641 1.00 77.06 186 TRP A N 1
ATOM 1470 C CA . TRP A 1 186 ? -1.320 -17.119 1.982 1.00 77.06 186 TRP A CA 1
ATOM 1471 C C . TRP A 1 186 ? -1.619 -18.050 0.801 1.00 77.06 186 TRP A C 1
ATOM 1473 O O . TRP A 1 186 ? -2.414 -17.720 -0.078 1.00 77.06 186 TRP A O 1
ATOM 1483 N N . TYR A 1 187 ? -1.070 -19.270 0.820 1.00 77.44 187 TYR A N 1
ATOM 1484 C CA . TYR A 1 187 ? -1.385 -20.316 -0.173 1.00 77.44 187 TYR A CA 1
ATOM 1485 C C . TYR A 1 187 ? -2.881 -20.677 -0.245 1.00 77.44 187 TYR A C 1
ATOM 1487 O O . TYR A 1 187 ? -3.325 -21.288 -1.210 1.00 77.44 187 TYR A O 1
ATOM 1495 N N . THR A 1 188 ? -3.665 -20.295 0.765 1.00 81.69 188 THR A N 1
ATOM 1496 C CA . THR A 1 188 ? -5.122 -20.465 0.813 1.00 81.69 188 THR A CA 1
ATOM 1497 C C . THR A 1 188 ? -5.890 -19.423 -0.008 1.00 81.69 188 THR A C 1
ATOM 1499 O O . THR A 1 188 ? -7.108 -19.525 -0.112 1.00 81.69 188 THR A O 1
ATOM 1502 N N . GLY A 1 189 ? -5.209 -18.413 -0.565 1.00 84.38 189 GLY A N 1
ATOM 1503 C CA . GLY A 1 189 ? -5.824 -17.295 -1.287 1.00 84.38 189 GLY A CA 1
ATOM 1504 C C . GLY A 1 189 ? -6.337 -16.166 -0.389 1.00 84.38 189 GLY A C 1
ATOM 1505 O O . GLY A 1 189 ? -6.848 -15.175 -0.902 1.00 84.38 189 GLY A O 1
ATOM 1506 N N . LEU A 1 190 ? -6.186 -16.298 0.933 1.00 92.44 190 LEU A N 1
ATOM 1507 C CA . LEU A 1 190 ? -6.485 -15.231 1.888 1.00 92.44 190 LEU A CA 1
ATOM 1508 C C . LEU A 1 190 ? -5.403 -14.152 1.838 1.00 92.44 190 LEU A C 1
ATOM 1510 O O . LEU A 1 190 ? -4.245 -14.459 1.549 1.00 92.44 190 LEU A O 1
ATOM 1514 N N . ASP A 1 191 ? -5.756 -12.918 2.187 1.00 94.94 191 ASP A N 1
ATOM 1515 C CA . ASP A 1 191 ? -4.820 -11.795 2.272 1.00 94.94 191 ASP A CA 1
ATOM 1516 C C . ASP A 1 191 ? -5.018 -10.946 3.543 1.00 94.94 191 ASP A C 1
ATOM 1518 O O . ASP A 1 191 ? -5.817 -11.251 4.436 1.00 94.94 191 ASP A O 1
ATOM 1522 N N . ALA A 1 192 ? -4.249 -9.865 3.672 1.00 96.06 192 ALA A N 1
ATOM 1523 C CA . ALA A 1 192 ? -4.288 -9.009 4.849 1.00 96.06 192 ALA A CA 1
ATOM 1524 C C . ALA A 1 192 ? -5.686 -8.461 5.189 1.00 96.06 192 ALA A C 1
ATOM 1526 O O . ALA A 1 192 ? -5.917 -8.141 6.361 1.00 96.06 192 ALA A O 1
ATOM 1527 N N . ARG A 1 193 ? -6.601 -8.356 4.216 1.00 97.25 193 ARG A N 1
ATOM 1528 C CA . ARG A 1 193 ? -7.997 -7.965 4.445 1.00 97.25 193 ARG A CA 1
ATOM 1529 C C . ARG A 1 193 ? -8.717 -9.018 5.263 1.00 97.25 193 ARG A C 1
ATOM 1531 O O . ARG A 1 193 ? -9.348 -8.670 6.252 1.00 97.25 193 ARG A O 1
ATOM 1538 N N . ASP A 1 194 ? -8.554 -10.294 4.933 1.00 96.94 194 ASP A N 1
ATOM 1539 C CA . ASP A 1 194 ? -9.170 -11.394 5.683 1.00 96.94 194 ASP A CA 1
ATOM 1540 C C . ASP A 1 194 ? -8.647 -11.448 7.115 1.00 96.94 194 ASP A C 1
ATOM 1542 O O . ASP A 1 194 ? -9.423 -11.600 8.057 1.00 96.94 194 ASP A O 1
ATOM 1546 N N . GLY A 1 195 ? -7.350 -11.191 7.302 1.00 95.81 195 GLY A N 1
ATOM 1547 C CA . GLY A 1 195 ? -6.780 -11.014 8.636 1.00 95.81 195 GLY A CA 1
ATOM 1548 C C . GLY A 1 195 ? -7.406 -9.843 9.406 1.00 95.81 195 GLY A C 1
ATOM 1549 O O . GLY A 1 195 ? -7.594 -9.939 10.614 1.00 95.81 195 GLY A O 1
ATOM 1550 N N . LEU A 1 196 ? -7.745 -8.742 8.728 1.00 97.44 196 LEU A N 1
ATOM 1551 C CA . LEU A 1 196 ? -8.423 -7.596 9.345 1.00 97.44 196 LEU A CA 1
ATOM 1552 C C . LEU A 1 196 ? -9.902 -7.892 9.665 1.00 97.44 196 LEU A C 1
ATOM 1554 O O . LEU A 1 196 ? -10.404 -7.453 10.696 1.00 97.44 196 LEU A O 1
ATOM 1558 N N . ARG A 1 197 ? -10.589 -8.684 8.832 1.00 98.06 197 ARG A N 1
ATOM 1559 C CA . ARG A 1 197 ? -11.957 -9.163 9.105 1.00 98.06 197 ARG A CA 1
ATOM 1560 C C . ARG A 1 197 ? -11.991 -10.134 10.288 1.00 98.06 197 ARG A C 1
ATOM 1562 O O . ARG A 1 197 ? -12.877 -10.037 11.133 1.00 98.06 197 ARG A O 1
ATOM 1569 N N . ALA A 1 198 ? -11.008 -11.029 10.385 1.00 97.38 198 ALA A N 1
ATOM 1570 C CA . ALA A 1 198 ? -10.851 -11.924 11.529 1.00 97.38 198 ALA A CA 1
ATOM 1571 C C . ALA A 1 198 ? -10.584 -11.147 12.829 1.00 97.38 198 ALA A C 1
ATOM 1573 O O . ALA A 1 198 ? -11.150 -11.473 13.870 1.00 97.38 198 ALA A O 1
ATOM 1574 N N . GLU A 1 199 ? -9.775 -10.084 12.764 1.00 97.62 199 GLU A N 1
ATOM 1575 C CA . GLU A 1 199 ? -9.552 -9.173 13.891 1.00 97.62 199 GLU A CA 1
ATOM 1576 C C . GLU A 1 199 ? -10.855 -8.493 14.336 1.00 97.62 199 GLU A C 1
ATOM 1578 O O . GLU A 1 199 ? -11.164 -8.491 15.525 1.00 97.62 199 GLU A O 1
ATOM 1583 N N . ALA A 1 200 ? -11.673 -8.007 13.400 1.00 98.38 200 ALA A N 1
ATOM 1584 C CA . ALA A 1 200 ? -12.984 -7.439 13.718 1.00 98.38 200 ALA A CA 1
ATOM 1585 C C . ALA A 1 200 ? -13.913 -8.453 14.414 1.00 98.38 200 ALA A C 1
ATOM 1587 O O . ALA A 1 200 ? -14.556 -8.122 15.410 1.00 98.38 200 ALA A O 1
ATOM 1588 N N . ALA A 1 201 ? -13.947 -9.702 13.935 1.00 97.94 201 ALA A N 1
ATOM 1589 C CA . ALA A 1 201 ? -14.721 -10.772 14.565 1.00 97.94 201 ALA A CA 1
ATOM 1590 C C . ALA A 1 201 ? -14.230 -11.079 15.992 1.00 97.94 201 ALA A C 1
ATOM 1592 O O . ALA A 1 201 ? -15.041 -11.274 16.899 1.00 97.94 201 ALA A O 1
ATOM 1593 N N . ALA A 1 202 ? -12.912 -11.066 16.213 1.00 97.38 202 ALA A N 1
ATOM 1594 C CA . ALA A 1 202 ? -12.329 -11.239 17.539 1.00 97.38 202 ALA A CA 1
ATOM 1595 C C . ALA A 1 202 ? -12.683 -10.077 18.485 1.00 97.38 202 ALA A C 1
ATOM 1597 O O . ALA A 1 202 ? -13.061 -10.328 19.627 1.00 97.38 202 ALA A O 1
ATOM 1598 N N . LEU A 1 203 ? -12.624 -8.823 18.017 1.00 97.12 203 LEU A N 1
ATOM 1599 C CA . LEU A 1 203 ? -13.023 -7.650 18.809 1.00 97.12 203 LEU A CA 1
ATOM 1600 C C . LEU A 1 203 ? -14.496 -7.716 19.225 1.00 97.12 203 LEU A C 1
ATOM 1602 O O . LEU A 1 203 ? -14.817 -7.418 20.373 1.00 97.12 203 LEU A O 1
ATOM 1606 N N . ALA A 1 204 ? -15.381 -8.159 18.328 1.00 95.81 204 ALA A N 1
ATOM 1607 C CA . ALA A 1 204 ? -16.792 -8.356 18.655 1.00 95.81 204 ALA A CA 1
ATOM 1608 C C . ALA A 1 204 ? -16.988 -9.412 19.761 1.00 95.81 204 ALA A C 1
ATOM 1610 O O . ALA A 1 204 ? -17.786 -9.206 20.674 1.00 95.81 204 ALA A O 1
ATOM 1611 N N . GLY A 1 205 ? -16.231 -10.515 19.719 1.00 95.38 205 GLY A N 1
ATOM 1612 C CA . GLY A 1 205 ? -16.270 -11.560 20.749 1.00 95.38 205 GLY A CA 1
ATOM 1613 C C . GLY A 1 205 ? -15.632 -11.168 22.090 1.00 95.38 205 GLY A C 1
ATOM 1614 O O . GLY A 1 205 ? -15.930 -11.790 23.106 1.00 95.38 205 GLY A O 1
ATOM 1615 N N . LEU A 1 206 ? -14.775 -10.142 22.106 1.00 94.06 206 LEU A N 1
ATOM 1616 C CA . LEU A 1 206 ? -14.048 -9.647 23.285 1.00 94.06 206 LEU A CA 1
ATOM 1617 C C . LEU A 1 206 ? -14.576 -8.293 23.788 1.00 94.06 206 LEU A C 1
ATOM 1619 O O . LEU A 1 206 ? -13.861 -7.562 24.481 1.00 94.06 206 LEU A O 1
ATOM 1623 N N . ALA A 1 207 ? -15.814 -7.943 23.435 1.00 93.12 207 ALA A N 1
ATOM 1624 C CA . ALA A 1 207 ? -16.421 -6.672 23.808 1.00 93.12 207 ALA A CA 1
ATOM 1625 C C . ALA A 1 207 ? -16.306 -6.407 25.324 1.00 93.12 207 ALA A C 1
ATOM 1627 O O . ALA A 1 207 ? -16.652 -7.248 26.152 1.00 93.12 207 ALA A O 1
ATOM 1628 N N . GLY A 1 208 ? -15.798 -5.224 25.682 1.00 91.44 208 GLY A N 1
ATOM 1629 C CA . GLY A 1 208 ? -15.591 -4.801 27.073 1.00 91.44 208 GLY A CA 1
ATOM 1630 C C . GLY A 1 208 ? -14.244 -5.194 27.695 1.00 91.44 208 GLY A C 1
ATOM 1631 O O . GLY A 1 208 ? -13.921 -4.692 28.768 1.00 91.44 208 GLY A O 1
ATOM 1632 N N . LEU A 1 209 ? -13.432 -6.033 27.039 1.00 92.62 209 LEU A N 1
ATOM 1633 C CA . LEU A 1 209 ? -12.094 -6.421 27.523 1.00 92.62 209 LEU A CA 1
ATOM 1634 C C . LEU A 1 209 ? -10.945 -5.654 26.848 1.00 92.62 209 LEU A C 1
ATOM 1636 O O . LEU A 1 209 ? -9.794 -5.758 27.270 1.00 92.62 209 LEU A O 1
ATOM 1640 N N . GLY A 1 210 ? -11.240 -4.896 25.796 1.00 89.94 210 GLY A N 1
ATOM 1641 C CA . GLY A 1 210 ? -10.260 -4.159 25.006 1.00 89.94 210 GLY A CA 1
ATOM 1642 C C . GLY A 1 210 ? -10.929 -3.090 24.141 1.00 89.94 210 GLY A C 1
ATOM 1643 O O . GLY A 1 210 ? -12.030 -2.647 24.477 1.00 89.94 210 GLY A O 1
ATOM 1644 N N . PRO A 1 211 ? -10.287 -2.669 23.033 1.00 95.38 211 PRO A N 1
ATOM 1645 C CA . PRO A 1 211 ? -10.913 -1.773 22.068 1.00 95.38 211 PRO A CA 1
ATOM 1646 C C . PRO A 1 211 ? -12.267 -2.322 21.600 1.00 95.38 211 PRO A C 1
ATOM 1648 O O . PRO A 1 211 ? -12.394 -3.505 21.290 1.00 95.38 211 PRO A O 1
ATOM 1651 N N . GLY A 1 212 ? -13.283 -1.467 21.538 1.00 96.56 212 GLY A N 1
ATOM 1652 C CA . GLY A 1 212 ? -14.568 -1.799 20.939 1.00 96.56 212 GLY A CA 1
ATOM 1653 C C . GLY A 1 212 ? -14.495 -1.735 19.415 1.00 96.56 212 GLY A C 1
ATOM 1654 O O . GLY A 1 212 ? -13.902 -0.810 18.859 1.00 96.56 212 GLY A O 1
ATOM 1655 N N . LEU A 1 213 ? -15.128 -2.694 18.738 1.00 97.94 213 LEU A N 1
ATOM 1656 C CA . LEU A 1 213 ? -15.384 -2.621 17.298 1.00 97.94 213 LEU A CA 1
ATOM 1657 C C . LEU A 1 213 ? -16.388 -1.492 17.013 1.00 97.94 213 LEU A C 1
ATOM 1659 O O . LEU A 1 213 ? -17.490 -1.510 17.557 1.00 97.94 213 LEU A O 1
ATOM 1663 N N . VAL A 1 214 ? -16.024 -0.544 16.146 1.00 97.56 214 VAL A N 1
ATOM 1664 C CA . VAL A 1 214 ? -16.903 0.562 15.727 1.00 97.56 214 VAL A CA 1
ATOM 1665 C C . VAL A 1 214 ? -17.511 0.283 14.353 1.00 97.56 214 VAL A C 1
ATOM 1667 O O . VAL A 1 214 ? -18.729 0.308 14.201 1.00 97.56 214 VAL A O 1
ATOM 1670 N N . GLU A 1 215 ? -16.682 0.017 13.341 1.00 97.69 215 GLU A N 1
ATOM 1671 C CA . GLU A 1 215 ? -17.142 -0.279 11.977 1.00 97.69 215 GLU A CA 1
ATOM 1672 C C . GLU A 1 215 ? -16.081 -1.095 11.226 1.00 97.69 215 GLU A C 1
ATOM 1674 O O . GLU A 1 215 ? -14.880 -0.932 11.440 1.00 97.69 215 GLU A O 1
ATOM 1679 N N . LEU A 1 216 ? -16.524 -1.962 10.317 1.00 98.44 216 LEU A N 1
ATOM 1680 C CA . LEU A 1 216 ? -15.681 -2.654 9.345 1.00 98.44 216 LEU A CA 1
ATOM 1681 C C . LEU A 1 216 ? -16.279 -2.404 7.961 1.00 98.44 216 LEU A C 1
ATOM 1683 O O . LEU A 1 216 ? -17.455 -2.694 7.742 1.00 98.44 216 LEU A O 1
ATOM 1687 N N . PHE A 1 217 ? -15.488 -1.874 7.033 1.00 98.00 217 PHE A N 1
ATOM 1688 C CA . PHE A 1 217 ? -15.971 -1.570 5.688 1.00 98.00 217 PHE A CA 1
ATOM 1689 C C . PHE A 1 217 ? -14.882 -1.724 4.628 1.00 98.00 217 PHE A C 1
ATOM 1691 O O . PHE A 1 217 ? -13.690 -1.582 4.903 1.00 98.00 217 PHE A O 1
ATOM 1698 N N . ASP A 1 218 ? -15.318 -1.971 3.396 1.00 96.88 218 ASP A N 1
ATOM 1699 C CA . ASP A 1 218 ? -14.458 -2.003 2.218 1.00 96.88 218 ASP A CA 1
ATOM 1700 C C . ASP A 1 218 ? -14.567 -0.684 1.438 1.00 96.88 218 ASP A C 1
ATOM 1702 O O . ASP A 1 218 ? -15.632 -0.062 1.362 1.00 96.88 218 ASP A O 1
ATOM 1706 N N . HIS A 1 219 ? -13.453 -0.243 0.859 1.00 93.50 219 HIS A N 1
ATOM 1707 C CA . HIS A 1 219 ? -13.389 0.894 -0.054 1.00 93.50 219 HIS A CA 1
ATOM 1708 C C . HIS A 1 219 ? -12.301 0.637 -1.099 1.00 93.50 219 HIS A C 1
ATOM 1710 O O . HIS A 1 219 ? -11.134 0.460 -0.749 1.00 93.50 219 HIS A O 1
ATOM 1716 N N . GLU A 1 220 ? -12.697 0.613 -2.374 1.00 89.25 220 GLU A N 1
ATOM 1717 C CA . GLU A 1 220 ? -11.848 0.171 -3.489 1.00 89.25 220 GLU A CA 1
ATOM 1718 C C . GLU A 1 220 ? -11.229 -1.218 -3.218 1.00 89.25 220 GLU A C 1
ATOM 1720 O O . GLU A 1 220 ? -11.939 -2.174 -2.910 1.00 89.25 220 GLU A O 1
ATOM 1725 N N . ASP A 1 221 ? -9.908 -1.341 -3.323 1.00 90.12 221 ASP A N 1
ATOM 1726 C CA . ASP A 1 221 ? -9.133 -2.563 -3.120 1.00 90.12 221 ASP A CA 1
ATOM 1727 C C . ASP A 1 221 ? -8.694 -2.763 -1.656 1.00 90.12 221 ASP A C 1
ATOM 1729 O O . ASP A 1 221 ? -7.716 -3.464 -1.377 1.00 90.12 221 ASP A O 1
ATOM 1733 N N . ARG A 1 222 ? -9.383 -2.134 -0.695 1.00 95.38 222 ARG A N 1
ATOM 1734 C CA . ARG A 1 222 ? -8.940 -2.061 0.706 1.00 95.38 222 ARG A CA 1
ATOM 1735 C C . ARG A 1 222 ? -10.067 -2.313 1.686 1.00 95.38 222 ARG A C 1
ATOM 1737 O O . ARG A 1 222 ? -11.222 -1.989 1.429 1.00 95.38 222 ARG A O 1
ATOM 1744 N N . THR A 1 223 ? -9.678 -2.813 2.849 1.00 98.19 223 THR A N 1
ATOM 1745 C CA . THR A 1 223 ? -10.548 -3.014 4.006 1.00 98.19 223 THR A CA 1
ATOM 1746 C C . THR A 1 223 ? -10.077 -2.122 5.143 1.00 98.19 223 THR A C 1
ATOM 1748 O O . THR A 1 223 ? -8.875 -2.023 5.413 1.00 98.19 223 THR A O 1
ATOM 1751 N N . PHE A 1 224 ? -11.028 -1.489 5.818 1.00 98.50 224 PHE A N 1
ATOM 1752 C CA . PHE A 1 224 ? -10.804 -0.611 6.954 1.00 98.50 224 PHE A CA 1
ATOM 1753 C C . PHE A 1 224 ? -11.543 -1.141 8.179 1.00 98.50 224 PHE A C 1
ATOM 1755 O O . PHE A 1 224 ? -12.730 -1.451 8.109 1.00 98.50 224 PHE A O 1
ATOM 1762 N N . LEU A 1 225 ? -10.832 -1.214 9.300 1.00 98.62 225 LEU A N 1
ATOM 1763 C CA . LEU A 1 225 ? -11.370 -1.532 10.619 1.00 98.62 225 LEU A CA 1
ATOM 1764 C C . LEU A 1 225 ? -11.251 -0.292 11.494 1.00 98.62 225 LEU A C 1
ATOM 1766 O O . LEU A 1 225 ? -10.151 0.232 11.678 1.00 98.62 225 LEU A O 1
ATOM 1770 N N . VAL A 1 226 ? -12.377 0.152 12.031 1.00 98.50 226 VAL A N 1
ATOM 1771 C CA . VAL A 1 226 ? -12.459 1.234 13.002 1.00 98.50 226 VAL A CA 1
ATOM 1772 C C . VAL A 1 226 ? -12.719 0.636 14.376 1.00 98.50 226 VAL A C 1
ATOM 1774 O O . VAL A 1 226 ? -13.671 -0.124 14.564 1.00 98.50 226 VAL A O 1
ATOM 1777 N N . GLU A 1 227 ? -11.876 0.993 15.335 1.00 98.19 227 GLU A N 1
ATOM 1778 C CA . GLU A 1 227 ? -11.980 0.580 16.732 1.00 98.19 227 GLU A CA 1
ATOM 1779 C C . GLU A 1 227 ? -11.874 1.797 17.660 1.00 98.19 227 GLU A C 1
ATOM 1781 O O . GLU A 1 227 ? -11.305 2.831 17.298 1.00 98.19 227 GLU A O 1
ATOM 1786 N N . THR A 1 228 ? -12.422 1.691 18.868 1.00 97.44 228 THR A N 1
ATOM 1787 C CA . THR A 1 228 ? -12.315 2.756 19.874 1.00 97.44 228 THR A CA 1
ATOM 1788 C C . THR A 1 228 ? -10.853 3.005 20.242 1.00 97.44 228 THR A C 1
ATOM 1790 O O . THR A 1 228 ? -10.095 2.051 20.446 1.00 97.44 228 THR A O 1
ATOM 1793 N N . MET A 1 229 ? -10.458 4.264 20.420 1.00 95.00 229 MET A N 1
ATOM 1794 C CA . MET A 1 229 ? -9.137 4.585 20.957 1.00 95.00 229 MET A CA 1
ATOM 1795 C C . MET A 1 229 ? -9.052 4.200 22.441 1.00 95.00 229 MET A C 1
ATOM 1797 O O . MET A 1 229 ? -9.855 4.648 23.256 1.00 95.00 229 MET A O 1
ATOM 1801 N N . VAL A 1 230 ? -8.044 3.406 22.808 1.00 92.31 230 VAL A N 1
ATOM 1802 C CA . VAL A 1 230 ? -7.712 3.129 24.214 1.00 92.31 230 VAL A CA 1
ATOM 1803 C C . VAL A 1 230 ? -6.571 4.059 24.635 1.00 92.31 230 VAL A C 1
ATOM 1805 O O . VAL A 1 230 ? -5.478 3.954 24.069 1.00 92.31 230 VAL A O 1
ATOM 1808 N N . PRO A 1 231 ? -6.778 4.969 25.606 1.00 88.31 231 PRO A N 1
ATOM 1809 C CA . PRO A 1 231 ? -5.731 5.874 26.067 1.00 88.31 231 PRO A CA 1
ATOM 1810 C C . PRO A 1 231 ? -4.528 5.113 26.634 1.00 88.31 231 PRO A C 1
ATOM 1812 O O . PRO A 1 231 ? -4.684 4.187 27.428 1.00 88.31 231 PRO A O 1
ATOM 1815 N N . GLY A 1 232 ? -3.317 5.529 26.260 1.00 88.38 232 GLY A N 1
ATOM 1816 C CA . GLY A 1 232 ? -2.084 4.983 26.822 1.00 88.38 232 GLY A CA 1
ATOM 1817 C C . GLY A 1 232 ? -0.947 4.842 25.817 1.00 88.38 232 GLY A C 1
ATOM 1818 O O . GLY A 1 232 ? -0.972 5.381 24.708 1.00 88.38 232 GLY A O 1
ATOM 1819 N N . VAL A 1 233 ? 0.076 4.102 26.237 1.00 87.88 233 VAL A N 1
ATOM 1820 C CA . VAL A 1 233 ? 1.230 3.722 25.418 1.00 87.88 233 VAL A CA 1
ATOM 1821 C C . VAL A 1 233 ? 1.259 2.211 25.236 1.00 87.88 233 VAL A C 1
ATOM 1823 O O . VAL A 1 233 ? 0.674 1.461 26.015 1.00 87.88 233 VAL A O 1
ATOM 1826 N N . THR A 1 234 ? 1.965 1.740 24.211 1.00 88.19 234 THR A N 1
ATOM 1827 C CA . THR A 1 234 ? 2.173 0.301 24.041 1.00 88.19 234 THR A CA 1
ATOM 1828 C C . THR A 1 234 ? 2.974 -0.260 25.216 1.00 88.19 234 THR A C 1
ATOM 1830 O O . THR A 1 234 ? 3.857 0.415 25.748 1.00 88.19 234 THR A O 1
ATOM 1833 N N . LEU A 1 235 ? 2.728 -1.522 25.580 1.00 90.56 235 LEU A N 1
ATOM 1834 C CA . LEU A 1 235 ? 3.501 -2.199 26.626 1.00 90.56 235 LEU A CA 1
ATOM 1835 C C . LEU A 1 235 ? 5.008 -2.145 26.333 1.00 90.56 235 LEU A C 1
ATOM 1837 O O . LEU A 1 235 ? 5.794 -1.851 27.222 1.00 90.56 235 LEU A O 1
ATOM 1841 N N . ALA A 1 236 ? 5.412 -2.350 25.075 1.00 88.56 236 ALA A N 1
ATOM 1842 C CA . ALA A 1 236 ? 6.815 -2.260 24.668 1.00 88.56 236 ALA A CA 1
ATOM 1843 C C . ALA A 1 236 ? 7.420 -0.870 24.931 1.00 88.56 236 ALA A C 1
ATOM 1845 O O . ALA A 1 236 ? 8.548 -0.772 25.410 1.00 88.56 236 ALA A O 1
ATOM 1846 N N . ARG A 1 237 ? 6.669 0.206 24.652 1.00 88.94 237 ARG A N 1
ATOM 1847 C CA . ARG A 1 237 ? 7.107 1.574 24.949 1.00 88.94 237 ARG A CA 1
ATOM 1848 C C . ARG A 1 237 ? 7.219 1.797 26.455 1.00 88.94 237 ARG A C 1
ATOM 1850 O O . ARG A 1 237 ? 8.263 2.255 26.901 1.00 88.94 237 ARG A O 1
ATOM 1857 N N . TRP A 1 238 ? 6.199 1.408 27.216 1.00 91.81 238 TRP A N 1
ATOM 1858 C CA . TRP A 1 238 ? 6.203 1.523 28.676 1.00 91.81 238 TRP A CA 1
ATOM 1859 C C . TRP A 1 238 ? 7.388 0.782 29.310 1.00 91.81 238 TRP A C 1
ATOM 1861 O O . TRP A 1 238 ? 8.090 1.326 30.160 1.00 91.81 238 TRP A O 1
ATOM 1871 N N . VAL A 1 239 ? 7.653 -0.445 28.849 1.00 92.62 239 VAL A N 1
ATOM 1872 C CA . VAL A 1 239 ? 8.787 -1.264 29.292 1.00 92.62 239 VAL A CA 1
ATOM 1873 C C . VAL A 1 239 ? 10.112 -0.568 28.970 1.00 92.62 239 VAL A C 1
ATOM 1875 O O . VAL A 1 239 ? 10.950 -0.432 29.858 1.00 92.62 239 VAL A O 1
ATOM 1878 N N . ASN A 1 240 ? 10.295 -0.080 27.740 1.00 88.88 240 ASN A N 1
ATOM 1879 C CA . ASN A 1 240 ? 11.524 0.610 27.337 1.00 88.88 240 ASN A CA 1
ATOM 1880 C C . ASN A 1 240 ? 11.760 1.904 28.126 1.00 88.88 240 ASN A C 1
ATOM 1882 O O . ASN A 1 240 ? 12.878 2.141 28.574 1.00 88.88 240 ASN A O 1
ATOM 1886 N N . GLU A 1 241 ? 10.722 2.717 28.330 1.00 88.75 241 GLU A N 1
ATOM 1887 C CA . GLU A 1 241 ? 10.803 3.944 29.132 1.00 88.75 241 GLU A CA 1
ATOM 1888 C C . GLU A 1 241 ? 11.178 3.626 30.587 1.00 88.75 241 GLU A C 1
ATOM 1890 O O . GLU A 1 241 ? 12.000 4.319 31.188 1.00 88.75 241 GLU A O 1
ATOM 1895 N N . ARG A 1 242 ? 10.655 2.526 31.142 1.00 87.25 242 ARG A N 1
ATOM 1896 C CA . ARG A 1 242 ? 10.951 2.111 32.516 1.00 87.25 242 ARG A CA 1
ATOM 1897 C C . ARG A 1 242 ? 12.341 1.493 32.673 1.00 87.25 242 ARG A C 1
ATOM 1899 O O . ARG A 1 242 ? 13.004 1.770 33.666 1.00 87.25 242 ARG A O 1
ATOM 1906 N N . PHE A 1 243 ? 12.820 0.719 31.699 1.00 82.44 243 PHE A N 1
ATOM 1907 C CA . PHE A 1 243 ? 14.206 0.235 31.689 1.00 82.44 243 PHE A CA 1
ATOM 1908 C C . PHE A 1 243 ? 15.220 1.360 31.452 1.00 82.44 243 PHE A C 1
ATOM 1910 O O . PHE A 1 243 ? 16.287 1.336 32.059 1.00 82.44 243 PHE A O 1
ATOM 1917 N N . ALA A 1 244 ? 14.899 2.359 30.625 1.00 75.69 244 ALA A N 1
ATOM 1918 C CA . ALA A 1 244 ? 15.740 3.544 30.457 1.00 75.69 244 ALA A CA 1
ATOM 1919 C C . ALA A 1 244 ? 15.866 4.326 31.775 1.00 75.69 244 ALA A C 1
ATOM 1921 O O . ALA A 1 244 ? 16.977 4.645 32.185 1.00 75.69 244 ALA A O 1
ATOM 1922 N N . ALA A 1 245 ? 14.756 4.522 32.492 1.00 71.25 245 ALA A N 1
ATOM 1923 C CA . ALA A 1 245 ? 14.762 5.156 33.811 1.00 71.25 245 ALA A CA 1
ATOM 1924 C C . ALA A 1 245 ? 15.549 4.360 34.873 1.00 71.25 245 ALA A C 1
ATOM 1926 O O . ALA A 1 245 ? 16.102 4.945 35.799 1.00 71.25 245 ALA A O 1
ATOM 1927 N N . LEU A 1 246 ? 15.627 3.029 34.744 1.00 65.19 246 LEU A N 1
ATOM 1928 C CA . LEU A 1 246 ? 16.453 2.184 35.615 1.00 65.19 246 LEU A CA 1
ATOM 1929 C C . LEU A 1 246 ? 17.950 2.262 35.276 1.00 65.19 246 LEU A C 1
ATOM 1931 O O . LEU A 1 246 ? 18.774 2.087 36.167 1.00 65.19 246 LEU A O 1
ATOM 1935 N N . ARG A 1 247 ? 18.320 2.550 34.021 1.00 55.91 247 ARG A N 1
ATOM 1936 C CA . ARG A 1 247 ? 19.726 2.714 33.607 1.00 55.91 247 ARG A CA 1
ATOM 1937 C C . ARG A 1 247 ? 20.364 4.015 34.105 1.00 55.91 247 ARG A C 1
ATOM 1939 O O . ARG A 1 247 ? 21.576 4.027 34.299 1.00 55.91 247 ARG A O 1
ATOM 1946 N N . ASP A 1 248 ? 19.571 5.054 34.377 1.00 54.09 248 ASP A N 1
ATOM 1947 C CA . ASP A 1 248 ? 20.049 6.271 35.061 1.00 54.09 248 ASP A CA 1
ATOM 1948 C C . ASP A 1 248 ? 20.438 6.010 36.531 1.00 54.09 248 ASP A C 1
ATOM 1950 O O . ASP A 1 248 ? 21.209 6.768 37.117 1.00 54.09 248 ASP A O 1
ATOM 1954 N N . PHE A 1 249 ? 20.005 4.883 37.109 1.00 47.34 249 PHE A N 1
ATOM 1955 C CA . PHE A 1 249 ? 20.504 4.351 38.380 1.00 47.34 249 PHE A CA 1
ATOM 1956 C C . PHE A 1 249 ? 21.570 3.270 38.137 1.00 47.34 249 PHE A C 1
ATOM 1958 O O . PHE A 1 249 ? 21.428 2.125 38.546 1.00 47.34 249 PHE A O 1
ATOM 1965 N N . GLY A 1 250 ? 22.645 3.656 37.445 1.00 46.81 250 GLY A N 1
ATOM 1966 C CA . GLY A 1 250 ? 23.950 2.994 37.448 1.00 46.81 250 GLY A CA 1
ATOM 1967 C C . GLY A 1 250 ? 23.973 1.475 37.260 1.00 46.81 250 GLY A C 1
ATOM 1968 O O . GLY A 1 250 ? 24.045 0.739 38.235 1.00 46.81 250 GLY A O 1
ATOM 1969 N N . THR A 1 251 ? 24.099 1.001 36.020 1.00 41.59 251 THR A N 1
ATOM 1970 C CA . THR A 1 251 ? 25.170 0.051 35.650 1.00 41.59 251 THR A CA 1
ATOM 1971 C C . THR A 1 251 ? 25.290 -0.067 34.133 1.00 41.59 251 THR A C 1
ATOM 1973 O O . THR A 1 251 ? 24.330 -0.361 33.420 1.00 41.59 251 THR A O 1
ATOM 1976 N N . ASP A 1 252 ? 26.513 0.135 33.655 1.00 48.44 252 ASP A N 1
ATOM 1977 C CA . ASP A 1 252 ? 26.993 -0.271 32.342 1.00 48.44 252 ASP A CA 1
ATOM 1978 C C . ASP A 1 252 ? 26.965 -1.802 32.254 1.00 48.44 252 ASP A C 1
ATOM 1980 O O . ASP A 1 252 ? 27.805 -2.454 32.862 1.00 48.44 252 ASP A O 1
ATOM 1984 N N . CYS A 1 253 ? 25.954 -2.380 31.597 1.00 44.66 253 CYS A N 1
ATOM 1985 C CA . CYS A 1 253 ? 25.921 -3.790 31.187 1.00 44.66 253 CYS A CA 1
ATOM 1986 C C . CYS A 1 253 ? 24.698 -4.059 30.294 1.00 44.66 253 CYS A C 1
ATOM 1988 O O . CYS A 1 253 ? 23.668 -4.519 30.780 1.00 44.66 253 CYS A O 1
ATOM 1990 N N . THR A 1 254 ? 24.767 -3.778 28.986 1.00 38.19 254 THR A N 1
ATOM 1991 C CA . THR A 1 254 ? 24.120 -4.617 27.940 1.00 38.19 254 THR A CA 1
ATOM 1992 C C . THR A 1 254 ? 24.500 -4.137 26.537 1.00 38.19 254 THR A C 1
ATOM 1994 O O . THR A 1 254 ? 23.748 -3.448 25.849 1.00 38.19 254 THR A O 1
ATOM 1997 N N . SER A 1 255 ? 25.677 -4.563 26.087 1.00 40.56 255 SER A N 1
ATOM 1998 C CA . SER A 1 255 ? 26.079 -4.632 24.682 1.00 40.56 255 SER A CA 1
ATOM 1999 C C . SER A 1 255 ? 25.621 -5.958 24.058 1.00 40.56 255 SER A C 1
ATOM 2001 O O . SER A 1 255 ? 26.410 -6.697 23.489 1.00 40.56 255 SER A O 1
ATOM 2003 N N . ALA A 1 256 ? 24.342 -6.313 24.177 1.00 39.59 256 ALA A N 1
ATOM 2004 C CA . ALA A 1 256 ? 23.805 -7.489 23.494 1.00 39.59 256 ALA A CA 1
ATOM 2005 C C . ALA A 1 256 ? 22.282 -7.432 23.480 1.00 39.59 256 ALA A C 1
ATOM 2007 O O . ALA A 1 256 ? 21.652 -7.900 24.417 1.00 39.59 256 ALA A O 1
ATOM 2008 N N . LEU A 1 257 ? 21.712 -6.822 22.440 1.00 40.12 257 LEU A N 1
ATOM 2009 C CA . LEU A 1 257 ? 20.433 -7.169 21.804 1.00 40.12 257 LEU A CA 1
ATOM 2010 C C . LEU A 1 257 ? 20.028 -5.985 20.924 1.00 40.12 257 LEU A C 1
ATOM 2012 O O . LEU A 1 257 ? 19.710 -4.917 21.425 1.00 40.12 257 LEU A O 1
ATOM 2016 N N . ILE A 1 258 ? 20.090 -6.223 19.612 1.00 34.75 258 ILE A N 1
ATOM 2017 C CA . ILE A 1 258 ? 19.482 -5.523 18.465 1.00 34.75 258 ILE A CA 1
ATOM 2018 C C . ILE A 1 258 ? 20.537 -5.455 17.351 1.00 34.75 258 ILE A C 1
ATOM 2020 O O . ILE A 1 258 ? 21.233 -4.469 17.133 1.00 34.75 258 ILE A O 1
ATOM 2024 N N . ARG A 1 259 ? 20.638 -6.554 16.602 1.00 28.16 259 ARG A N 1
ATOM 2025 C CA . ARG A 1 259 ? 20.944 -6.489 15.174 1.00 28.16 259 ARG A CA 1
ATOM 2026 C C . ARG A 1 259 ? 19.729 -7.063 14.454 1.00 28.16 259 ARG A C 1
ATOM 2028 O O . ARG A 1 259 ? 19.506 -8.269 14.555 1.00 28.16 259 ARG A O 1
ATOM 2035 N N . PRO A 1 260 ? 18.939 -6.261 13.723 1.00 33.75 260 PRO A N 1
ATOM 2036 C CA . PRO A 1 260 ? 18.135 -6.822 12.658 1.00 33.75 260 PRO A CA 1
ATOM 2037 C C . PRO A 1 260 ? 19.128 -7.367 11.632 1.00 33.75 260 PRO A C 1
ATOM 2039 O O . PRO A 1 260 ? 19.861 -6.609 10.995 1.00 33.75 260 PRO A O 1
ATOM 2042 N N . GLY A 1 261 ? 19.212 -8.692 11.523 1.00 28.64 261 GLY A N 1
ATOM 2043 C CA . GLY A 1 261 ? 19.949 -9.323 10.441 1.00 28.64 261 GLY A CA 1
ATOM 2044 C C . GLY A 1 261 ? 19.338 -8.875 9.119 1.00 28.64 261 GLY A C 1
ATOM 2045 O O . GLY A 1 261 ? 18.231 -9.288 8.783 1.00 28.64 261 GLY A O 1
ATOM 2046 N N . ARG A 1 262 ? 20.051 -8.024 8.373 1.00 37.19 262 ARG A N 1
ATOM 2047 C CA . ARG A 1 262 ? 19.808 -7.852 6.940 1.00 37.19 262 ARG A CA 1
ATOM 2048 C C . ARG A 1 262 ? 20.111 -9.201 6.292 1.00 37.19 262 ARG A C 1
ATOM 2050 O O . ARG A 1 262 ? 21.276 -9.571 6.171 1.00 37.19 262 ARG A O 1
ATOM 2057 N N . ARG A 1 263 ? 19.073 -9.969 5.955 1.00 36.66 263 ARG A N 1
ATOM 2058 C CA . ARG A 1 263 ? 19.229 -11.144 5.092 1.00 36.66 263 ARG A CA 1
ATOM 2059 C C . ARG A 1 263 ? 19.399 -10.665 3.652 1.00 36.66 263 ARG A C 1
ATOM 2061 O O . ARG A 1 263 ? 18.798 -9.674 3.247 1.00 36.66 263 ARG A O 1
ATOM 2068 N N . GLY A 1 264 ? 20.324 -11.329 2.961 1.00 38.53 264 GLY A N 1
ATOM 2069 C CA . GLY A 1 264 ? 20.793 -11.005 1.620 1.00 38.53 264 GLY A CA 1
ATOM 2070 C C . GLY A 1 264 ? 19.723 -11.117 0.537 1.00 38.53 264 GLY A C 1
ATOM 2071 O O . GLY A 1 264 ? 18.611 -11.581 0.768 1.00 38.53 264 GLY A O 1
ATOM 2072 N N . SER A 1 265 ? 20.095 -10.654 -0.653 1.00 44.94 265 SER A N 1
ATOM 2073 C CA . SER A 1 265 ? 19.248 -10.529 -1.838 1.00 44.94 265 SER A CA 1
ATOM 2074 C C . SER A 1 265 ? 18.538 -11.833 -2.221 1.00 44.94 265 SER A C 1
ATOM 2076 O O . SER A 1 265 ? 19.188 -12.838 -2.494 1.00 44.94 265 SER A O 1
ATOM 2078 N N . CYS A 1 266 ? 17.209 -11.777 -2.328 1.00 44.50 266 CYS A N 1
ATOM 2079 C CA . CYS A 1 266 ? 16.314 -12.843 -2.802 1.00 44.50 266 CYS A CA 1
ATOM 2080 C C . CYS A 1 266 ? 16.195 -12.929 -4.342 1.00 44.50 266 CYS A C 1
ATOM 2082 O O . CYS A 1 266 ? 15.283 -13.564 -4.871 1.00 44.50 266 CYS A O 1
ATOM 2084 N N . TRP A 1 267 ? 17.094 -12.261 -5.068 1.00 40.62 267 TRP A N 1
ATOM 2085 C CA . TRP A 1 267 ? 16.983 -12.031 -6.508 1.00 40.62 267 TRP A CA 1
ATOM 2086 C C . TRP A 1 267 ? 17.868 -12.986 -7.310 1.00 40.62 267 TRP A C 1
ATOM 2088 O O . TRP A 1 267 ? 19.042 -13.158 -6.985 1.00 40.62 267 TRP A O 1
ATOM 2098 N N . GLY A 1 268 ? 17.310 -13.577 -8.371 1.00 41.31 268 GLY A N 1
ATOM 2099 C CA . GLY A 1 268 ? 18.078 -14.217 -9.442 1.00 41.31 268 GLY A CA 1
ATOM 2100 C C . GLY A 1 268 ? 18.200 -13.297 -10.661 1.00 41.31 268 GLY A C 1
ATOM 2101 O O . GLY A 1 268 ? 17.220 -12.646 -11.031 1.00 41.31 268 GLY A O 1
ATOM 2102 N N . ASP A 1 269 ? 19.378 -13.277 -11.293 1.00 43.53 269 ASP A N 1
ATOM 2103 C CA . ASP A 1 269 ? 19.664 -12.484 -12.496 1.00 43.53 269 ASP A CA 1
ATOM 2104 C C . ASP A 1 269 ? 19.683 -13.364 -13.756 1.00 43.53 269 ASP A C 1
ATOM 2106 O O . ASP A 1 269 ? 20.379 -14.381 -13.811 1.00 43.53 269 ASP A O 1
ATOM 2110 N N . ALA A 1 270 ? 18.969 -12.947 -14.806 1.00 44.12 270 ALA A N 1
ATOM 2111 C CA . ALA A 1 270 ? 19.037 -13.559 -16.132 1.00 44.12 270 ALA A CA 1
ATOM 2112 C C . ALA A 1 270 ? 19.560 -12.537 -17.159 1.00 44.12 270 ALA A C 1
ATOM 2114 O O . ALA A 1 270 ? 18.832 -11.651 -17.605 1.00 44.12 270 ALA A O 1
ATOM 2115 N N . ALA A 1 271 ? 20.834 -12.657 -17.553 1.00 38.06 271 ALA A N 1
ATOM 2116 C CA . ALA A 1 271 ? 21.442 -11.819 -18.589 1.00 38.06 271 ALA A CA 1
ATOM 2117 C C . ALA A 1 271 ? 21.497 -12.552 -19.941 1.00 38.06 271 ALA A C 1
ATOM 2119 O O . ALA A 1 271 ? 22.097 -13.622 -20.061 1.00 38.06 271 ALA A O 1
ATOM 2120 N N . ALA A 1 272 ? 20.918 -11.957 -20.988 1.00 31.08 272 ALA A N 1
ATOM 2121 C CA . ALA A 1 272 ? 21.115 -12.411 -22.363 1.00 31.08 272 ALA A CA 1
ATOM 2122 C C . ALA A 1 272 ? 22.548 -12.069 -22.823 1.00 31.08 272 ALA A C 1
ATOM 2124 O O . ALA A 1 272 ? 22.962 -10.911 -22.772 1.00 31.08 272 ALA A O 1
ATOM 2125 N N . ARG A 1 273 ? 23.324 -13.073 -23.258 1.00 25.81 273 ARG A N 1
ATOM 2126 C CA . ARG A 1 273 ? 24.703 -12.880 -23.749 1.00 25.81 273 ARG A CA 1
ATOM 2127 C C . ARG A 1 273 ? 24.706 -12.127 -25.092 1.00 25.81 273 ARG A C 1
ATOM 2129 O O . ARG A 1 273 ? 24.055 -12.604 -26.023 1.00 25.81 273 ARG A O 1
ATOM 2136 N N . PRO A 1 274 ? 25.472 -11.034 -25.261 1.00 27.66 274 PRO A N 1
ATOM 2137 C CA . PRO A 1 274 ? 25.659 -10.419 -26.571 1.00 27.66 274 PRO A CA 1
ATOM 2138 C C . PRO A 1 274 ? 26.685 -11.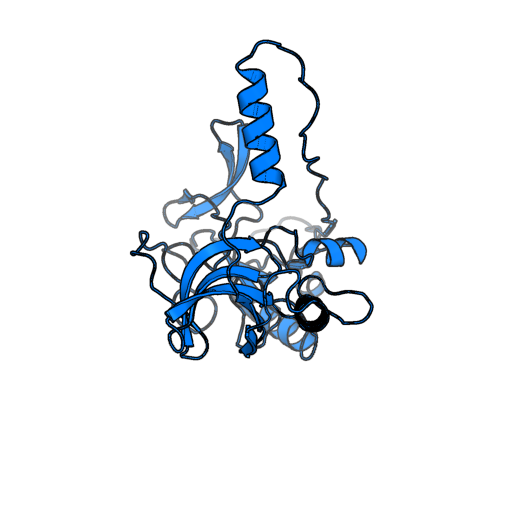212 -27.398 1.00 27.66 274 PRO A C 1
ATOM 2140 O O . PRO A 1 274 ? 27.784 -11.502 -26.925 1.00 27.66 274 PRO A O 1
ATOM 2143 N N . HIS A 1 275 ? 26.336 -11.565 -28.637 1.00 27.25 275 HIS A N 1
ATOM 2144 C CA . HIS A 1 275 ? 27.301 -12.018 -29.644 1.00 27.25 275 HIS A CA 1
ATOM 2145 C C . HIS A 1 275 ? 27.841 -10.813 -30.430 1.00 27.25 275 HIS A C 1
ATOM 2147 O O . HIS A 1 275 ? 27.064 -10.004 -30.922 1.00 27.25 275 HIS A O 1
ATOM 2153 N N . SER A 1 276 ? 29.177 -10.746 -30.489 1.00 28.78 276 SER A N 1
ATOM 2154 C CA . SER A 1 276 ? 30.091 -10.029 -31.400 1.00 28.78 276 SER A CA 1
ATOM 2155 C C . SER A 1 276 ? 29.716 -8.647 -31.968 1.00 28.78 276 SER A C 1
ATOM 2157 O O . SER A 1 276 ? 28.774 -8.491 -32.736 1.00 28.78 276 SER A O 1
ATOM 2159 N N . ARG A 1 277 ? 30.614 -7.688 -31.687 1.00 37.34 277 ARG A N 1
ATOM 2160 C CA . ARG A 1 277 ? 30.753 -6.344 -32.275 1.00 37.34 277 ARG A CA 1
ATOM 2161 C C . ARG A 1 277 ? 30.552 -6.308 -33.798 1.00 37.34 277 ARG A C 1
ATOM 2163 O O . ARG A 1 277 ? 31.248 -7.036 -34.504 1.00 37.34 277 ARG A O 1
ATOM 2170 N N . ARG A 1 278 ? 29.741 -5.352 -34.264 1.00 27.17 278 ARG A N 1
ATOM 2171 C CA . ARG A 1 278 ? 29.999 -4.457 -35.412 1.00 27.17 278 ARG A CA 1
ATOM 2172 C C . ARG A 1 278 ? 28.994 -3.296 -35.387 1.00 27.17 278 ARG A C 1
ATOM 2174 O O . ARG A 1 278 ? 27.815 -3.532 -35.159 1.00 27.17 278 ARG A O 1
ATOM 2181 N N . ASP A 1 279 ? 29.545 -2.093 -35.537 1.00 32.19 279 ASP A N 1
ATOM 2182 C CA . ASP A 1 279 ? 28.972 -0.787 -35.895 1.00 32.19 279 ASP A CA 1
ATOM 2183 C C . ASP A 1 279 ? 27.506 -0.501 -35.532 1.00 32.19 279 ASP A C 1
ATOM 2185 O O . ASP A 1 279 ? 26.575 -1.000 -36.162 1.00 32.19 279 ASP A O 1
ATOM 2189 N N . GLN A 1 280 ? 27.309 0.394 -34.556 1.00 28.03 280 GLN A N 1
ATOM 2190 C CA . GLN A 1 280 ? 26.052 1.124 -34.387 1.00 28.03 280 GLN A CA 1
ATOM 2191 C C . GLN A 1 280 ? 26.238 2.584 -34.825 1.00 28.03 280 GLN A C 1
ATOM 2193 O O . GLN A 1 280 ? 27.249 3.187 -34.459 1.00 28.03 280 GLN A O 1
ATOM 2198 N N . PRO A 1 281 ? 25.285 3.156 -35.583 1.00 28.67 281 PRO A N 1
ATOM 2199 C CA . PRO A 1 281 ? 25.229 4.590 -35.820 1.00 28.67 281 PRO A CA 1
ATOM 2200 C C . PRO A 1 281 ? 24.787 5.317 -34.540 1.00 28.67 281 PRO A C 1
ATOM 2202 O O . PRO A 1 281 ? 24.098 4.745 -33.692 1.00 28.67 281 PRO A O 1
ATOM 2205 N N . GLU A 1 282 ? 25.216 6.572 -34.407 1.00 30.08 282 GLU A N 1
ATOM 2206 C CA . GLU A 1 282 ? 24.909 7.469 -33.289 1.00 30.08 282 GLU A CA 1
ATOM 2207 C C . GLU A 1 282 ? 23.413 7.465 -32.931 1.00 30.08 282 GLU A C 1
ATOM 2209 O O . GLU A 1 282 ? 22.546 7.646 -33.785 1.00 30.08 282 GLU A O 1
ATOM 2214 N N . SER A 1 283 ? 23.123 7.245 -31.646 1.00 29.70 283 SER A N 1
ATOM 2215 C CA . SER A 1 283 ? 21.786 7.369 -31.051 1.00 29.70 283 SER A CA 1
ATOM 2216 C C . SER A 1 283 ? 21.636 8.755 -30.403 1.00 29.70 283 SER A C 1
ATOM 2218 O O . SER A 1 283 ? 22.630 9.290 -29.908 1.00 29.70 283 SER A O 1
ATOM 2220 N N . PRO A 1 284 ? 20.433 9.361 -30.412 1.00 28.52 284 PRO A N 1
ATOM 2221 C CA . PRO A 1 284 ? 20.228 10.740 -29.971 1.00 28.52 284 PRO A CA 1
ATOM 2222 C C . PRO A 1 284 ? 20.332 10.869 -28.438 1.00 28.52 284 PRO A C 1
ATOM 2224 O O . PRO A 1 284 ? 20.243 9.861 -27.732 1.00 28.52 284 PRO A O 1
ATOM 2227 N N . PRO A 1 285 ? 20.513 12.090 -27.895 1.00 32.56 285 PRO A N 1
ATOM 2228 C CA . PRO A 1 285 ? 20.732 12.288 -26.471 1.00 32.56 285 PRO A CA 1
ATOM 2229 C C . PRO A 1 285 ? 19.397 12.158 -25.731 1.00 32.56 285 PRO A C 1
ATOM 2231 O O . PRO A 1 285 ? 18.479 12.943 -25.956 1.00 32.56 285 PRO A O 1
ATOM 2234 N N . ALA A 1 286 ? 19.281 11.174 -24.844 1.00 32.03 286 ALA A N 1
ATOM 2235 C CA . ALA A 1 286 ? 18.161 11.068 -23.920 1.00 32.03 286 ALA A CA 1
ATOM 2236 C C . ALA A 1 286 ? 18.705 10.833 -22.509 1.00 32.03 286 ALA A C 1
ATOM 2238 O O . ALA A 1 286 ? 19.381 9.844 -22.243 1.00 32.03 286 ALA A O 1
ATOM 2239 N N . SER A 1 287 ? 18.407 11.777 -21.620 1.00 40.41 287 SER A N 1
ATOM 2240 C CA . SER A 1 287 ? 18.552 11.686 -20.167 1.00 40.41 287 SER A CA 1
ATOM 2241 C C . SER A 1 287 ? 18.149 10.304 -19.635 1.00 40.41 287 SER A C 1
ATOM 2243 O O . SER A 1 287 ? 16.985 9.918 -19.762 1.00 40.41 287 SER A O 1
ATOM 2245 N N . GLU A 1 288 ? 19.076 9.547 -19.042 1.00 46.84 288 GLU A N 1
ATOM 2246 C CA . GLU A 1 288 ? 18.830 8.163 -18.614 1.00 46.84 288 GLU A CA 1
ATOM 2247 C C . GLU A 1 288 ? 18.018 8.088 -17.305 1.00 46.84 288 GLU A C 1
ATOM 2249 O O . GLU A 1 288 ? 18.529 7.822 -16.212 1.00 46.84 288 GLU A O 1
ATOM 2254 N N . ALA A 1 289 ? 16.704 8.268 -17.421 1.00 49.31 289 ALA A N 1
ATOM 2255 C CA . ALA A 1 289 ? 15.739 7.729 -16.474 1.00 49.31 289 ALA A CA 1
ATOM 2256 C C . ALA A 1 289 ? 15.187 6.420 -17.058 1.00 49.31 289 ALA A C 1
ATOM 2258 O O . ALA A 1 289 ? 14.249 6.435 -17.848 1.00 49.31 289 ALA A O 1
ATOM 2259 N N . VAL A 1 290 ? 15.782 5.273 -16.709 1.00 55.66 290 VAL A N 1
ATOM 2260 C CA . VAL A 1 290 ? 15.326 3.980 -17.247 1.00 55.66 290 VAL A CA 1
ATOM 2261 C C . VAL A 1 290 ? 13.975 3.634 -16.634 1.00 55.66 290 VAL A C 1
ATOM 2263 O O . VAL A 1 290 ? 13.833 3.535 -15.413 1.00 55.66 290 VAL A O 1
ATOM 2266 N N . CYS A 1 291 ? 12.973 3.456 -17.488 1.00 56.09 291 CYS A N 1
ATOM 2267 C CA . CYS A 1 291 ? 11.676 2.973 -17.063 1.00 56.09 291 CYS A CA 1
ATOM 2268 C C . CYS A 1 291 ? 11.747 1.458 -16.832 1.00 56.09 291 CYS A C 1
ATOM 2270 O O . CYS A 1 291 ? 12.200 0.722 -17.703 1.00 56.09 291 CYS A O 1
ATOM 2272 N N . THR A 1 292 ? 11.336 0.980 -15.663 1.00 58.47 292 THR A N 1
ATOM 2273 C CA . THR A 1 292 ? 11.334 -0.444 -15.310 1.00 58.47 292 THR A CA 1
ATOM 2274 C C . THR A 1 292 ? 9.911 -0.935 -15.174 1.00 58.47 292 THR A C 1
ATOM 2276 O O . THR A 1 292 ? 9.097 -0.219 -14.598 1.00 58.47 292 THR A O 1
ATOM 2279 N N . VAL A 1 293 ? 9.634 -2.141 -15.665 1.00 59.72 293 VAL A N 1
ATOM 2280 C CA . VAL A 1 293 ? 8.330 -2.795 -15.513 1.00 59.72 293 VAL A CA 1
ATOM 2281 C C . VAL A 1 293 ? 8.383 -3.765 -14.349 1.00 59.72 293 VAL A C 1
ATOM 2283 O O . VAL A 1 293 ? 9.323 -4.552 -14.284 1.00 59.72 293 VAL A O 1
ATOM 2286 N N . GLU A 1 294 ? 7.397 -3.733 -13.465 1.00 63.28 294 GLU A N 1
ATOM 2287 C CA . GLU A 1 294 ? 7.323 -4.563 -12.258 1.00 63.28 294 GLU A CA 1
ATOM 2288 C C . GLU A 1 294 ? 6.010 -5.335 -12.144 1.00 63.28 294 GLU A C 1
ATOM 2290 O O . GLU A 1 294 ? 4.962 -4.781 -12.558 1.00 63.28 294 GLU A O 1
#

Foldseek 3Di:
DCVVLLWWKKFQPDPVVLLQLLAFAHAQLRRQPGMKTFAPDLVSVVVVLVVQQVVCPPPFTFDNQQWDRLDPPGSKTKAFDFPPADQDQPPVRDTARFFQFLVGDGHHPDSDSHHEHDPPDDDSHDDDPGDHPDDDDQQDFDQDPVFWTFRAWPDQTNQGTWTWTAGNVPRAIKIKGKGFTRRSADPVRDHSQVVVVVVLVVLPVCPPVDWHWDDWDDDDRMIMTITGDDDDDDPVVVVVVVVVVVVVVDDPDDPDDDDPPPDDDSMDTDHDDDDDDDDDDDDDRDRPRTMMID